Protein AF-0000000081167347 (afdb_homodimer)

Secondary structure (DSSP, 8-state):
------TTHHHHHHHHHHTHHHHTT-EEEESS-TT-HHHHHHHHTT-EEEEEES---HHHHHHHHHHHHHTT-TTEEEEE--TT---HHHHT----SEEEEES-TTSHHHHHHHHHHHHHHHHHSTT-EEEEEEE---SS--HHHHHHHTTEEEEEPPGGGGT---------S--S---EEEEEEEE-/------THHHHHHHHHHHTHHHHTT-EEEESS-TT-HHHHHHHHTT-EEEEEES---HHHHHHHHHHHHHTT-TTEEEEE--TT---HHHHT----SEEEEES-TTSHHHHHHHHHHHHHHHHHSTT-EEEEEEE---SS--HHHHHHHTTEEEEEPPGGGGT---------S--S---EEEEEEEE-

Nearest PDB structures (foldseek):
  8hl7-assembly1_A  TM=7.708E-01  e=1.433E-12  Homo sapiens
  4lec-assembly2_B  TM=7.786E-01  e=8.581E-12  Homo sapiens
  4lg1-assembly1_B  TM=7.394E-01  e=3.985E-12  Homo sapiens
  3g8b-assembly1_A  TM=7.047E-01  e=9.081E-06  Thermus thermophilus HB8
  1iy9-assembly1_D  TM=4.967E-01  e=1.249E-04  Bacillus subtilis

Foldseek 3Di:
DDDDDDPFLVLLLLVCVLVLVVLAPFEEEEEQCPVVSNQVSSLVSHHQYEYEYQDPDVPVQVVVQVVCCVVPSVRYHYDYDHQQDDDPVLVPDDQHAEYEYEAPPPDVVRLLSNLVSVLVNCVVVQNHKYKYKHWDFDPPDDSQVSNVVSQKDKDWDDSVVRVRDFPPPDPPVPPTDRGMTIIMMHHD/DDDDDDPFLVLLLLVCVLVLVVLAPFEEEEEQCPVVSNQVSSLVSHHQYEYEYQDPDPPVQVVVQVVCCVVPSVRYHYDYDHQQDDDPVLVPDDQHAEYEYEAPPPDVVRLLSNLVSVLVNCVVVQNHKYKYKHWDFDPPDDSQVSQVVSQKDKDWDDSVVRVRDFPPPDPPVDPGRRGMTIIMMHHD

Structure (mmCIF, N/CA/C/O backbone):
data_AF-0000000081167347-model_v1
#
loop_
_entity.id
_entity.type
_entity.pdbx_description
1 polymer 'Methyltransferase-like protein 23'
#
loop_
_atom_site.group_PDB
_atom_site.id
_atom_site.type_symbol
_atom_site.label_atom_id
_atom_site.label_alt_id
_atom_site.label_comp_id
_atom_site.label_asym_id
_atom_site.label_entity_id
_atom_site.label_seq_id
_atom_site.pdbx_PDB_ins_code
_atom_site.Cartn_x
_atom_site.Cartn_y
_atom_site.Cartn_z
_atom_site.occupancy
_atom_site.B_iso_or_equiv
_atom_site.auth_seq_id
_atom_site.auth_comp_id
_atom_site.auth_asym_id
_atom_site.auth_atom_id
_atom_site.pdbx_PDB_model_num
ATOM 1 N N . MET A 1 1 ? 4.426 2.453 15.727 1 48.75 1 MET A N 1
ATOM 2 C CA . MET A 1 1 ? 4.527 1.288 14.852 1 48.75 1 MET A CA 1
ATOM 3 C C . MET A 1 1 ? 5.402 1.593 13.641 1 48.75 1 MET A C 1
ATOM 5 O O . MET A 1 1 ? 5.445 2.73 13.172 1 48.75 1 MET A O 1
ATOM 9 N N . GLY A 1 2 ? 6.617 1.051 13.625 1 58.66 2 GLY A N 1
ATOM 10 C CA . GLY A 1 2 ? 7.68 1.262 12.656 1 58.66 2 GLY A CA 1
ATOM 11 C C . GLY A 1 2 ? 7.246 0.999 11.227 1 58.66 2 GLY A C 1
ATOM 12 O O . GLY A 1 2 ? 6.258 0.299 10.984 1 58.66 2 GLY A O 1
ATOM 13 N N . MET A 1 3 ? 7.754 1.759 10.359 1 59.69 3 MET A N 1
ATOM 14 C CA . MET A 1 3 ? 7.52 1.558 8.938 1 59.69 3 MET A CA 1
ATOM 15 C C . MET A 1 3 ? 7.941 0.156 8.508 1 59.69 3 MET A C 1
ATOM 17 O O . MET A 1 3 ? 8.984 -0.338 8.93 1 59.69 3 MET A O 1
ATOM 21 N N . TYR A 1 4 ? 6.891 -0.675 7.918 1 65.81 4 TYR A N 1
ATOM 22 C CA . TYR A 1 4 ? 7.234 -1.982 7.371 1 65.81 4 TYR A CA 1
ATOM 23 C C . TYR A 1 4 ? 6.641 -2.166 5.977 1 65.81 4 TYR A C 1
ATOM 25 O O . TYR A 1 4 ? 5.449 -1.93 5.77 1 65.81 4 TYR A O 1
ATOM 33 N N . VAL A 1 5 ? 7.555 -2.268 4.988 1 66.75 5 VAL A N 1
ATOM 34 C CA . VAL A 1 5 ? 7.129 -2.654 3.645 1 66.75 5 VAL A CA 1
ATOM 35 C C . VAL A 1 5 ? 7.93 -3.869 3.178 1 66.75 5 VAL A C 1
ATOM 37 O O . VAL A 1 5 ? 9.156 -3.895 3.297 1 66.75 5 VAL A O 1
ATOM 40 N N . TRP A 1 6 ? 7.16 -4.949 2.836 1 73 6 TRP A N 1
ATOM 41 C CA . TRP A 1 6 ? 7.859 -6.059 2.197 1 73 6 TRP A CA 1
ATOM 42 C C . TRP A 1 6 ? 8.508 -5.613 0.892 1 73 6 TRP A C 1
ATOM 44 O O . TRP A 1 6 ? 7.879 -4.945 0.072 1 73 6 TRP A O 1
ATOM 54 N N . PRO A 1 7 ? 9.672 -5.98 0.592 1 76.19 7 PRO A N 1
ATOM 55 C CA . PRO A 1 7 ? 10.461 -5.395 -0.495 1 76.19 7 PRO A CA 1
ATOM 56 C C . PRO A 1 7 ? 9.852 -5.664 -1.872 1 76.19 7 PRO A C 1
ATOM 58 O O . PRO A 1 7 ? 10.047 -4.871 -2.799 1 76.19 7 PRO A O 1
ATOM 61 N N . SER A 1 8 ? 9.148 -6.723 -2.002 1 85.12 8 SER A N 1
ATOM 62 C CA . SER A 1 8 ? 8.703 -7.094 -3.34 1 85.12 8 SER A CA 1
ATOM 63 C C . SER A 1 8 ? 7.328 -6.512 -3.645 1 85.12 8 SER A C 1
ATOM 65 O O . SER A 1 8 ? 6.895 -6.5 -4.797 1 85.12 8 SER A O 1
ATOM 67 N N . ALA A 1 9 ? 6.629 -6.031 -2.637 1 87.94 9 ALA A N 1
ATOM 68 C CA . ALA A 1 9 ? 5.266 -5.531 -2.814 1 87.94 9 ALA A CA 1
ATOM 69 C C . ALA A 1 9 ? 5.25 -4.289 -3.697 1 87.94 9 ALA A C 1
ATOM 71 O O . ALA A 1 9 ? 4.449 -4.191 -4.629 1 87.94 9 ALA A O 1
ATOM 72 N N . PRO A 1 10 ? 6.203 -3.334 -3.488 1 87.31 10 PRO A N 1
ATOM 73 C CA . PRO A 1 10 ? 6.219 -2.16 -4.367 1 87.31 10 PRO A CA 1
ATOM 74 C C . PRO A 1 10 ? 6.523 -2.514 -5.82 1 87.31 10 PRO A C 1
ATOM 76 O O . PRO A 1 10 ? 6.02 -1.856 -6.734 1 87.31 10 PRO A O 1
ATOM 79 N N . VAL A 1 11 ? 7.312 -3.543 -6.004 1 87.75 11 VAL A N 1
ATOM 80 C CA . VAL A 1 11 ? 7.668 -3.973 -7.352 1 87.75 11 VAL A CA 1
ATOM 81 C C . VAL A 1 11 ? 6.434 -4.531 -8.055 1 87.75 11 VAL A C 1
ATOM 83 O O . VAL A 1 11 ? 6.156 -4.18 -9.203 1 87.75 11 VAL A O 1
ATOM 86 N N . LEU A 1 12 ? 5.746 -5.367 -7.34 1 92.62 12 LEU A N 1
ATOM 87 C CA . LEU A 1 12 ? 4.52 -5.906 -7.914 1 92.62 12 LEU A CA 1
ATOM 88 C C . LEU A 1 12 ? 3.506 -4.797 -8.18 1 92.62 12 LEU A C 1
ATOM 90 O O . LEU A 1 12 ? 2.828 -4.805 -9.211 1 92.62 12 LEU A O 1
ATOM 94 N N . ALA A 1 13 ? 3.408 -3.865 -7.285 1 92 13 ALA A N 1
ATOM 95 C CA . ALA A 1 13 ? 2.51 -2.727 -7.465 1 92 13 ALA A CA 1
ATOM 96 C C . ALA A 1 13 ? 2.873 -1.93 -8.711 1 92 13 ALA A C 1
ATOM 98 O O . ALA A 1 13 ? 1.993 -1.501 -9.461 1 92 13 ALA A O 1
ATOM 99 N N . GLN A 1 14 ? 4.133 -1.725 -8.945 1 90.88 14 GLN A N 1
ATOM 100 C CA . GLN A 1 14 ? 4.594 -1.016 -10.133 1 90.88 14 GLN A CA 1
ATOM 101 C C . GLN A 1 14 ? 4.234 -1.777 -11.398 1 90.88 14 GLN A C 1
ATOM 103 O O . GLN A 1 14 ? 3.832 -1.174 -12.398 1 90.88 14 GLN A O 1
ATOM 108 N N . PHE A 1 15 ? 4.441 -3.064 -11.359 1 93.88 15 PHE A N 1
ATOM 109 C CA . PHE A 1 15 ? 4.07 -3.885 -12.508 1 93.88 15 PHE A CA 1
ATOM 110 C C . PHE A 1 15 ? 2.582 -3.748 -12.812 1 93.88 15 PHE A C 1
ATOM 112 O O . PHE A 1 15 ? 2.193 -3.578 -13.969 1 93.88 15 PHE A O 1
ATOM 119 N N . ILE A 1 16 ? 1.774 -3.779 -11.781 1 96.25 16 ILE A N 1
ATOM 120 C CA . ILE A 1 16 ? 0.328 -3.633 -11.898 1 96.25 16 ILE A CA 1
ATOM 121 C C . ILE A 1 16 ? -0.004 -2.277 -12.523 1 96.25 16 ILE A C 1
ATOM 123 O O . ILE A 1 16 ? -0.839 -2.188 -13.422 1 96.25 16 ILE A O 1
ATOM 127 N N . TRP A 1 17 ? 0.656 -1.287 -12.055 1 93 17 TRP A N 1
ATOM 128 C CA . TRP A 1 17 ? 0.456 0.06 -12.578 1 93 17 TRP A CA 1
ATOM 129 C C . TRP A 1 17 ? 0.786 0.122 -14.062 1 93 17 TRP A C 1
ATOM 131 O O . TRP A 1 17 ? 0.018 0.677 -14.859 1 93 17 TRP A O 1
ATOM 141 N N . LYS A 1 18 ? 1.914 -0.459 -14.422 1 92.75 18 LYS A N 1
ATOM 142 C CA . LYS A 1 18 ? 2.35 -0.445 -15.812 1 92.75 18 LYS A CA 1
ATOM 143 C C . LYS A 1 18 ? 1.4 -1.254 -16.688 1 92.75 18 LYS A C 1
ATOM 145 O O . LYS A 1 18 ? 1.248 -0.964 -17.891 1 92.75 18 LYS A O 1
ATOM 150 N N . ARG A 1 19 ? 0.704 -2.195 -16.062 1 96 19 ARG A N 1
ATOM 151 C CA . ARG A 1 19 ? -0.266 -3.016 -16.781 1 96 19 ARG A CA 1
ATOM 152 C C . ARG A 1 19 ? -1.692 -2.645 -16.391 1 96 19 ARG A C 1
ATOM 154 O O . ARG A 1 19 ? -2.564 -3.512 -16.312 1 96 19 ARG A O 1
ATOM 161 N N . ARG A 1 20 ? -1.913 -1.457 -16.109 1 94.75 20 ARG A N 1
ATOM 162 C CA . ARG A 1 20 ? -3.174 -0.997 -15.539 1 94.75 20 ARG A CA 1
ATOM 163 C C . ARG A 1 20 ? -4.344 -1.313 -16.469 1 94.75 20 ARG A C 1
ATOM 165 O O . ARG A 1 20 ? -5.449 -1.599 -16 1 94.75 20 ARG A O 1
ATOM 172 N N . THR A 1 21 ? -4.152 -1.302 -17.781 1 95.88 21 THR A N 1
ATOM 173 C CA . THR A 1 21 ? -5.219 -1.606 -18.734 1 95.88 21 THR A CA 1
ATOM 174 C C . THR A 1 21 ? -5.645 -3.066 -18.625 1 95.88 21 THR A C 1
ATOM 176 O O . THR A 1 21 ? -6.797 -3.406 -18.906 1 95.88 21 THR A O 1
ATOM 179 N N . GLN A 1 22 ? -4.762 -3.953 -18.203 1 96.88 22 GLN A N 1
ATOM 180 C CA . GLN A 1 22 ? -5.039 -5.379 -18.062 1 96.88 22 GLN A CA 1
ATOM 181 C C . GLN A 1 22 ? -5.699 -5.684 -16.719 1 96.88 22 GLN A C 1
ATOM 183 O O . GLN A 1 22 ? -6.176 -6.797 -16.5 1 96.88 22 GLN A O 1
ATOM 188 N N . VAL A 1 23 ? -5.707 -4.711 -15.891 1 96.5 23 VAL A N 1
ATOM 189 C CA . VAL A 1 23 ? -6.188 -4.91 -14.531 1 96.5 23 VAL A CA 1
ATOM 190 C C . VAL A 1 23 ? -7.633 -4.418 -14.414 1 96.5 23 VAL A C 1
ATOM 192 O O . VAL A 1 23 ? -8.422 -4.98 -13.656 1 96.5 23 VAL A O 1
ATOM 195 N N . HIS A 1 24 ? -7.977 -3.412 -15.172 1 95.44 24 HIS A N 1
ATOM 196 C CA . HIS A 1 24 ? -9.297 -2.797 -15.102 1 95.44 24 HIS A CA 1
ATOM 197 C C . HIS A 1 24 ? -10.391 -3.811 -15.414 1 95.44 24 HIS A C 1
ATOM 199 O O . HIS A 1 24 ? -10.328 -4.508 -16.438 1 95.44 24 HIS A O 1
ATOM 205 N N . GLY A 1 25 ? -11.344 -3.938 -14.492 1 94.75 25 GLY A N 1
ATOM 206 C CA . GLY A 1 25 ? -12.492 -4.797 -14.711 1 94.75 25 GLY A CA 1
ATOM 207 C C . GLY A 1 25 ? -12.195 -6.266 -14.469 1 94.75 25 GLY A C 1
ATOM 208 O O . GLY A 1 25 ? -13.07 -7.113 -14.648 1 94.75 25 GLY A O 1
ATOM 209 N N . LYS A 1 26 ? -11.023 -6.645 -14.094 1 97.44 26 LYS A N 1
ATOM 210 C CA . LYS A 1 26 ? -10.625 -8.039 -13.914 1 97.44 26 LYS A CA 1
ATOM 211 C C . LYS A 1 26 ? -10.883 -8.5 -12.477 1 97.44 26 LYS A C 1
ATOM 213 O O . LYS A 1 26 ? -10.875 -7.688 -11.547 1 97.44 26 LYS A O 1
ATOM 218 N N . GLN A 1 27 ? -11.195 -9.734 -12.336 1 97.5 27 GLN A N 1
ATOM 219 C CA . GLN A 1 27 ? -11.289 -10.375 -11.031 1 97.5 27 GLN A CA 1
ATOM 220 C C . GLN A 1 27 ? -9.914 -10.789 -10.523 1 97.5 27 GLN A C 1
ATOM 222 O O . GLN A 1 27 ? -9.25 -11.633 -11.133 1 97.5 27 GLN A O 1
ATOM 227 N N . ILE A 1 28 ? -9.547 -10.219 -9.391 1 97.81 28 ILE A N 1
ATOM 228 C CA . ILE A 1 28 ? -8.164 -10.359 -8.945 1 97.81 28 ILE A CA 1
ATOM 229 C C . ILE A 1 28 ? -8.133 -10.953 -7.539 1 97.81 28 ILE A C 1
ATOM 231 O O . ILE A 1 28 ? -8.906 -10.531 -6.668 1 97.81 28 ILE A O 1
ATOM 235 N N . LEU A 1 29 ? -7.316 -11.953 -7.34 1 97.12 29 LEU A N 1
ATOM 236 C CA . LEU A 1 29 ? -7.078 -12.555 -6.035 1 97.12 29 LEU A CA 1
ATOM 237 C C . LEU A 1 29 ? -5.641 -12.328 -5.582 1 97.12 29 LEU A C 1
ATOM 239 O O . LEU A 1 29 ? -4.699 -12.672 -6.301 1 97.12 29 LEU A O 1
ATOM 243 N N . GLU A 1 30 ? -5.461 -11.664 -4.473 1 96 30 GLU A N 1
ATOM 244 C CA . GLU A 1 30 ? -4.125 -11.594 -3.881 1 96 30 GLU A CA 1
ATOM 245 C C . GLU A 1 30 ? -3.965 -12.625 -2.766 1 96 30 GLU A C 1
ATOM 247 O O . GLU A 1 30 ? -4.754 -12.641 -1.815 1 96 30 GLU A O 1
ATOM 252 N N . ILE A 1 31 ? -3.018 -13.484 -2.926 1 94.75 31 ILE A N 1
ATOM 253 C CA . ILE A 1 31 ? -2.709 -14.438 -1.863 1 94.75 31 ILE A CA 1
ATOM 254 C C . ILE A 1 31 ? -1.557 -13.906 -1.015 1 94.75 31 ILE A C 1
ATOM 256 O O . ILE A 1 31 ? -0.616 -13.305 -1.54 1 94.75 31 ILE A O 1
ATOM 260 N N . GLY A 1 32 ? -1.623 -14.156 0.303 1 90.69 32 GLY A N 1
ATOM 261 C CA . GLY A 1 32 ? -0.635 -13.555 1.184 1 90.69 32 GLY A CA 1
ATOM 262 C C . GLY A 1 32 ? -0.596 -12.039 1.088 1 90.69 32 GLY A C 1
ATOM 263 O O . GLY A 1 32 ? 0.468 -11.453 0.884 1 90.69 32 GLY A O 1
ATOM 264 N N . ALA A 1 33 ? -1.696 -11.391 1.277 1 89.12 33 ALA A N 1
ATOM 265 C CA . ALA A 1 33 ? -1.85 -9.977 0.96 1 89.12 33 ALA A CA 1
ATOM 266 C C . ALA A 1 33 ? -1.002 -9.109 1.889 1 89.12 33 ALA A C 1
ATOM 268 O O . ALA A 1 33 ? -0.589 -8.008 1.518 1 89.12 33 ALA A O 1
ATOM 269 N N . GLY A 1 34 ? -0.746 -9.617 3.178 1 82.62 34 GLY A N 1
ATOM 270 C CA . GLY A 1 34 ? 0.07 -8.828 4.09 1 82.62 34 GLY A CA 1
ATOM 271 C C . GLY A 1 34 ? -0.435 -7.41 4.27 1 82.62 34 GLY A C 1
ATOM 272 O O . GLY A 1 34 ? -1.501 -7.195 4.848 1 82.62 34 GLY A O 1
ATOM 273 N N . THR A 1 35 ? 0.302 -6.43 3.68 1 79.31 35 THR A N 1
ATOM 274 C CA . THR A 1 35 ? -0.096 -5.027 3.756 1 79.31 35 THR A CA 1
ATOM 275 C C . THR A 1 35 ? -1.083 -4.684 2.643 1 79.31 35 THR A C 1
ATOM 277 O O . THR A 1 35 ? -1.649 -3.59 2.625 1 79.31 35 THR A O 1
ATOM 280 N N . ALA A 1 36 ? -1.29 -5.484 1.72 1 87.62 36 ALA A N 1
ATOM 281 C CA . ALA A 1 36 ? -2.295 -5.418 0.662 1 87.62 36 ALA A CA 1
ATOM 282 C C . ALA A 1 36 ? -1.957 -4.328 -0.351 1 87.62 36 ALA A C 1
ATOM 284 O O . ALA A 1 36 ? -2.824 -3.883 -1.104 1 87.62 36 ALA A O 1
ATOM 285 N N . LEU A 1 37 ? -0.687 -3.963 -0.382 1 88.06 37 LEU A N 1
ATOM 286 C CA . LEU A 1 37 ? -0.28 -2.895 -1.289 1 88.06 37 LEU A CA 1
ATOM 287 C C . LEU A 1 37 ? -0.605 -3.256 -2.734 1 88.06 37 LEU A C 1
ATOM 289 O O . LEU A 1 37 ? -1.303 -2.508 -3.424 1 88.06 37 LEU A O 1
ATOM 293 N N . PRO A 1 38 ? -0.22 -4.422 -3.246 1 93.44 38 PRO A N 1
ATOM 294 C CA . PRO A 1 38 ? -0.532 -4.73 -4.645 1 93.44 38 PRO A CA 1
ATOM 295 C C . PRO A 1 38 ? -2.033 -4.801 -4.91 1 93.44 38 PRO A C 1
ATOM 297 O O . PRO A 1 38 ? -2.514 -4.254 -5.906 1 93.44 38 PRO A O 1
ATOM 300 N N . GLY A 1 39 ? -2.764 -5.449 -3.992 1 93.25 39 GLY A N 1
ATOM 301 C CA . GLY A 1 39 ? -4.203 -5.59 -4.16 1 93.25 39 GLY A CA 1
ATOM 302 C C . GLY A 1 39 ? -4.938 -4.266 -4.148 1 93.25 39 GLY A C 1
ATOM 303 O O . GLY A 1 39 ? -5.859 -4.051 -4.938 1 93.25 39 GLY A O 1
ATOM 304 N N . ILE A 1 40 ? -4.527 -3.391 -3.309 1 88.81 40 ILE A N 1
ATOM 305 C CA . ILE A 1 40 ? -5.184 -2.092 -3.211 1 88.81 40 ILE A CA 1
ATOM 306 C C . ILE A 1 40 ? -4.883 -1.268 -4.461 1 88.81 40 ILE A C 1
ATOM 308 O O . ILE A 1 40 ? -5.766 -0.59 -4.992 1 88.81 40 ILE A O 1
ATOM 312 N N . VAL A 1 41 ? -3.65 -1.301 -4.949 1 91.69 41 VAL A N 1
ATOM 313 C CA . VAL A 1 41 ? -3.312 -0.618 -6.195 1 91.69 41 VAL A CA 1
ATOM 314 C C . VAL A 1 41 ? -4.176 -1.16 -7.332 1 91.69 41 VAL A C 1
ATOM 316 O O . VAL A 1 41 ? -4.727 -0.39 -8.117 1 91.69 41 VAL A O 1
ATOM 319 N N . ALA A 1 42 ? -4.352 -2.455 -7.352 1 94.88 42 ALA A N 1
ATOM 320 C CA . ALA A 1 42 ? -5.203 -3.061 -8.375 1 94.88 42 ALA A CA 1
ATOM 321 C C . ALA A 1 42 ? -6.641 -2.566 -8.258 1 94.88 42 ALA A C 1
ATOM 323 O O . ALA A 1 42 ? -7.297 -2.299 -9.266 1 94.88 42 ALA A O 1
ATOM 324 N N . ALA A 1 43 ? -7.102 -2.436 -7.031 1 91.5 43 ALA A N 1
ATOM 325 C CA . ALA A 1 43 ? -8.461 -1.957 -6.797 1 91.5 43 ALA A CA 1
ATOM 326 C C . ALA A 1 43 ? -8.625 -0.514 -7.266 1 91.5 43 ALA A C 1
ATOM 328 O O . ALA A 1 43 ? -9.633 -0.166 -7.883 1 91.5 43 ALA A O 1
ATOM 329 N N . LEU A 1 44 ? -7.645 0.292 -6.977 1 89.56 44 LEU A N 1
ATOM 330 C CA . LEU A 1 44 ? -7.676 1.69 -7.395 1 89.56 44 LEU A CA 1
ATOM 331 C C . LEU A 1 44 ? -7.746 1.805 -8.914 1 89.56 44 LEU A C 1
ATOM 333 O O . LEU A 1 44 ? -8.32 2.758 -9.438 1 89.56 44 LEU A O 1
ATOM 337 N N . LEU A 1 45 ? -7.188 0.822 -9.578 1 92.88 45 LEU A N 1
ATOM 338 C CA . LEU A 1 45 ? -7.121 0.826 -11.031 1 92.88 45 LEU A CA 1
ATOM 339 C C . LEU A 1 45 ? -8.375 0.194 -11.633 1 92.88 45 LEU A C 1
ATOM 341 O O . LEU A 1 45 ? -8.453 0.002 -12.852 1 92.88 45 LEU A O 1
ATOM 345 N N . GLY A 1 46 ? -9.344 -0.17 -10.766 1 90.69 46 GLY A N 1
ATOM 346 C CA . GLY A 1 46 ? -10.625 -0.64 -11.258 1 90.69 46 GLY A CA 1
ATOM 347 C C . GLY A 1 46 ? -10.758 -2.15 -11.227 1 90.69 46 GLY A C 1
ATOM 348 O O . GLY A 1 46 ? -11.711 -2.705 -11.781 1 90.69 46 GLY A O 1
ATOM 349 N N . GLY A 1 47 ? -9.812 -2.855 -10.625 1 94.06 47 GLY A N 1
ATOM 350 C CA . GLY A 1 47 ? -9.938 -4.293 -10.438 1 94.06 47 GLY A CA 1
ATOM 351 C C . GLY A 1 47 ? -10.891 -4.676 -9.32 1 94.06 47 GLY A C 1
ATOM 352 O O . GLY A 1 47 ? -11.055 -3.926 -8.359 1 94.06 47 GLY A O 1
ATOM 353 N N . CYS A 1 48 ? -11.547 -5.785 -9.508 1 93.38 48 CYS A N 1
ATOM 354 C CA . CYS A 1 48 ? -12.312 -6.395 -8.43 1 93.38 48 CYS A CA 1
ATOM 355 C C . CYS A 1 48 ? -11.438 -7.34 -7.609 1 93.38 48 CYS A C 1
ATOM 357 O O . CYS A 1 48 ? -11.07 -8.422 -8.078 1 93.38 48 CYS A O 1
ATOM 359 N N . VAL A 1 49 ? -11.117 -6.945 -6.344 1 93.44 49 VAL A N 1
ATOM 360 C CA . VAL A 1 49 ? -9.992 -7.578 -5.664 1 93.44 49 VAL A CA 1
ATOM 361 C C . VAL A 1 49 ? -10.492 -8.367 -4.461 1 93.44 49 VAL A C 1
ATOM 363 O O . VAL A 1 49 ? -11.336 -7.883 -3.697 1 93.44 49 VAL A O 1
ATOM 366 N N . ILE A 1 50 ? -10.047 -9.562 -4.355 1 91.88 50 ILE A N 1
ATOM 367 C CA . ILE A 1 50 ? -10.133 -10.352 -3.133 1 91.88 50 ILE A CA 1
ATOM 368 C C . ILE A 1 50 ? -8.758 -10.445 -2.477 1 91.88 50 ILE A C 1
ATOM 370 O O . ILE A 1 50 ? -7.797 -10.906 -3.1 1 91.88 50 ILE A O 1
ATOM 374 N N . LEU A 1 51 ? -8.68 -9.938 -1.297 1 91.19 51 LEU A N 1
ATOM 375 C CA . LEU A 1 51 ? -7.465 -10.078 -0.499 1 91.19 51 LEU A CA 1
ATOM 376 C C . LEU A 1 51 ? -7.551 -11.312 0.4 1 91.19 51 LEU A C 1
ATOM 378 O O . LEU A 1 51 ? -8.586 -11.555 1.022 1 91.19 51 LEU A O 1
ATOM 382 N N . SER A 1 52 ? -6.438 -12.078 0.417 1 89.69 52 SER A N 1
ATOM 383 C CA . SER A 1 52 ? -6.434 -13.242 1.301 1 89.69 52 SER A CA 1
ATOM 384 C C . SER A 1 52 ? -5.102 -13.367 2.033 1 89.69 52 SER A C 1
ATOM 386 O O . SER A 1 52 ? -4.09 -12.82 1.596 1 89.69 52 SER A O 1
ATOM 388 N N . ASP A 1 53 ? -5.141 -13.984 3.129 1 86.75 53 ASP A N 1
ATOM 389 C CA . ASP A 1 53 ? -3.955 -14.305 3.916 1 86.75 53 ASP A CA 1
ATOM 390 C C . ASP A 1 53 ? -4.148 -15.609 4.695 1 86.75 53 ASP A C 1
ATOM 392 O O . ASP A 1 53 ? -5.277 -15.992 5 1 86.75 53 ASP A O 1
ATOM 396 N N . SER A 1 54 ? -3.043 -16.312 4.832 1 80.56 54 SER A N 1
ATOM 397 C CA . SER A 1 54 ? -3.109 -17.578 5.539 1 80.56 54 SER A CA 1
ATOM 398 C C . SER A 1 54 ? -3.082 -17.375 7.051 1 80.56 54 SER A C 1
ATOM 400 O O . SER A 1 54 ? -3.34 -18.312 7.809 1 80.56 54 SER A O 1
ATOM 402 N N . GLY A 1 55 ? -2.643 -16.203 7.473 1 69.5 55 GLY A N 1
ATOM 403 C CA . GLY A 1 55 ? -2.518 -15.961 8.906 1 69.5 55 GLY A CA 1
ATOM 404 C C . GLY A 1 55 ? -3.854 -15.914 9.617 1 69.5 55 GLY A C 1
ATOM 405 O O . GLY A 1 55 ? -4.879 -15.609 9.008 1 69.5 55 GLY A O 1
ATOM 406 N N . SER A 1 56 ? -4.066 -16.641 10.75 1 55.78 56 SER A N 1
ATOM 407 C CA . SER A 1 56 ? -5.258 -16.766 11.594 1 55.78 56 SER A CA 1
ATOM 408 C C . SER A 1 56 ? -5.633 -15.414 12.203 1 55.78 56 SER A C 1
ATOM 410 O O . SER A 1 56 ? -6.52 -15.344 13.055 1 55.78 56 SER A O 1
ATOM 412 N N . TYR A 1 57 ? -5.059 -14.328 11.781 1 53.25 57 TYR A N 1
ATOM 413 C CA . TYR A 1 57 ? -5.34 -13.289 12.766 1 53.25 57 TYR A CA 1
ATOM 414 C C . TYR A 1 57 ? -6.641 -12.562 12.43 1 53.25 57 TYR A C 1
ATOM 416 O O . TYR A 1 57 ? -6.703 -11.805 11.461 1 53.25 57 TYR A O 1
ATOM 424 N N . PRO A 1 58 ? -7.652 -12.891 13.078 1 51.12 58 PRO A N 1
ATOM 425 C CA . PRO A 1 58 ? -9.016 -12.383 12.914 1 51.12 58 PRO A CA 1
ATOM 426 C C . PRO A 1 58 ? -9.07 -10.852 12.867 1 51.12 58 PRO A C 1
ATOM 428 O O . PRO A 1 58 ? -9.812 -10.289 12.055 1 51.12 58 PRO A O 1
ATOM 431 N N . GLN A 1 59 ? -8.398 -10.289 13.836 1 49.94 59 GLN A N 1
ATOM 432 C CA . GLN A 1 59 ? -8.648 -8.875 14.055 1 49.94 59 GLN A CA 1
ATOM 433 C C . GLN A 1 59 ? -8.156 -8.031 12.883 1 49.94 59 GLN A C 1
ATOM 435 O O . GLN A 1 59 ? -8.797 -7.059 12.492 1 49.94 59 GLN A O 1
ATOM 440 N N . CYS A 1 60 ? -7.062 -8.414 12.359 1 49.34 60 CYS A N 1
ATOM 441 C CA . CYS A 1 60 ? -6.469 -7.609 11.297 1 49.34 60 CYS A CA 1
ATOM 442 C C . CYS A 1 60 ? -7.34 -7.625 10.047 1 49.34 60 CYS A C 1
ATOM 444 O O . CYS A 1 60 ? -7.551 -6.59 9.414 1 49.34 60 CYS A O 1
ATOM 446 N N . LYS A 1 61 ? -8.039 -8.828 9.781 1 52.81 61 LYS A N 1
ATOM 447 C CA . LYS A 1 61 ? -8.906 -9.023 8.625 1 52.81 61 LYS A CA 1
ATOM 448 C C . LYS A 1 61 ? -10.133 -8.117 8.703 1 52.81 61 LYS A C 1
ATOM 450 O O . LYS A 1 61 ? -10.492 -7.473 7.715 1 52.81 61 LYS A O 1
ATOM 455 N N . ALA A 1 62 ? -10.555 -8.234 9.898 1 52.34 62 ALA A N 1
ATOM 456 C CA . ALA A 1 62 ? -11.828 -7.539 10.07 1 52.34 62 ALA A CA 1
ATOM 457 C C . ALA A 1 62 ? -11.672 -6.039 9.844 1 52.34 62 ALA A C 1
ATOM 459 O O . ALA A 1 62 ? -12.523 -5.414 9.195 1 52.34 62 ALA A O 1
ATOM 460 N N . ASN A 1 63 ? -10.5 -5.633 10.266 1 53.41 63 ASN A N 1
ATOM 461 C CA . ASN A 1 63 ? -10.32 -4.188 10.18 1 53.41 63 ASN A CA 1
ATOM 462 C C . ASN A 1 63 ? -10.047 -3.738 8.75 1 53.41 63 ASN A C 1
ATOM 464 O O . ASN A 1 63 ? -10.57 -2.715 8.305 1 53.41 63 ASN A O 1
ATOM 468 N N . CYS A 1 64 ? -9.367 -4.625 8.023 1 56.5 64 CYS A N 1
ATOM 469 C CA . CYS A 1 64 ? -9.07 -4.25 6.648 1 56.5 64 CYS A CA 1
ATOM 470 C C . CYS A 1 64 ? -10.336 -4.23 5.797 1 56.5 64 CYS A C 1
ATOM 472 O O . CYS A 1 64 ? -10.555 -3.295 5.027 1 56.5 64 CYS A O 1
ATOM 474 N N . ILE A 1 65 ? -11.148 -5.32 6.07 1 56.19 65 ILE A N 1
ATOM 475 C CA . ILE A 1 65 ? -12.383 -5.488 5.309 1 56.19 65 ILE A CA 1
ATOM 476 C C . ILE A 1 65 ? -13.297 -4.289 5.539 1 56.19 65 ILE A C 1
ATOM 478 O O . ILE A 1 65 ? -13.82 -3.705 4.586 1 56.19 65 ILE A O 1
ATOM 482 N N . GLU A 1 66 ? -13.367 -4.109 6.738 1 55.59 66 GLU A N 1
ATOM 483 C CA . GLU A 1 66 ? -14.32 -3.062 7.094 1 55.59 66 GLU A CA 1
ATOM 484 C C . GLU A 1 66 ? -13.867 -1.699 6.586 1 55.59 66 GLU A C 1
ATOM 486 O O . GLU A 1 66 ? -14.68 -0.892 6.133 1 55.59 66 GLU A O 1
ATOM 491 N N . THR A 1 67 ? -12.594 -1.623 6.559 1 57.28 67 THR A N 1
ATOM 492 C CA . THR A 1 67 ? -12.031 -0.342 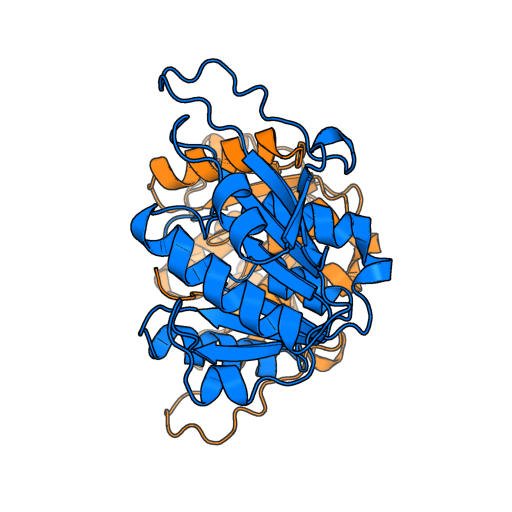6.141 1 57.28 67 THR A CA 1
ATOM 493 C C . THR A 1 67 ? -12.172 -0.161 4.629 1 57.28 67 THR A C 1
ATOM 495 O O . THR A 1 67 ? -12.57 0.907 4.164 1 57.28 67 THR A O 1
ATOM 498 N N . CYS A 1 68 ? -11.875 -1.242 3.953 1 60.22 68 CYS A N 1
ATOM 499 C CA . CYS A 1 68 ? -11.977 -1.145 2.502 1 60.22 68 CYS A CA 1
ATOM 500 C C . CYS A 1 68 ? -13.422 -0.918 2.074 1 60.22 68 CYS A C 1
ATOM 502 O O . CYS A 1 68 ? -13.695 -0.08 1.212 1 60.22 68 CYS A O 1
ATOM 504 N N . LYS A 1 69 ? -14.273 -1.692 2.723 1 58.03 69 LYS A N 1
ATOM 505 C CA . LYS A 1 69 ? -15.703 -1.547 2.432 1 58.03 69 LYS A CA 1
ATOM 506 C C . LYS A 1 69 ? -16.172 -0.13 2.736 1 58.03 69 LYS A C 1
ATOM 508 O O . LYS A 1 69 ? -16.906 0.468 1.941 1 58.03 69 LYS A O 1
ATOM 513 N N . ALA A 1 70 ? -15.758 0.312 3.801 1 53.66 70 ALA A N 1
ATOM 514 C CA . ALA A 1 70 ? -16.172 1.628 4.281 1 53.66 70 ALA A CA 1
ATOM 515 C C . ALA A 1 70 ? -15.641 2.734 3.375 1 53.66 70 ALA A C 1
ATOM 517 O O . ALA A 1 70 ? -16.25 3.801 3.264 1 53.66 70 ALA A O 1
ATOM 518 N N . ASN A 1 71 ? -14.555 2.383 2.691 1 56.5 71 ASN A N 1
ATOM 519 C CA . ASN A 1 71 ? -13.891 3.463 1.965 1 56.5 71 ASN A CA 1
ATOM 520 C C . ASN A 1 71 ? -14.211 3.412 0.473 1 56.5 71 ASN A C 1
ATOM 522 O O . ASN A 1 71 ? -13.539 4.059 -0.331 1 56.5 71 ASN A O 1
ATOM 526 N N . GLY A 1 72 ? -15.234 2.691 0.277 1 57.66 72 GLY A N 1
ATOM 527 C CA . GLY A 1 72 ? -15.711 2.684 -1.099 1 57.66 72 GLY A CA 1
ATOM 528 C C . GLY A 1 72 ? -14.867 1.814 -2.014 1 57.66 72 GLY A C 1
ATOM 529 O O . GLY A 1 72 ? -14.992 1.89 -3.236 1 57.66 72 GLY A O 1
ATOM 530 N N . LEU A 1 73 ? -13.789 1.359 -1.392 1 63.09 73 LEU A N 1
ATOM 531 C CA . LEU A 1 73 ? -13.156 0.311 -2.184 1 63.09 73 LEU A CA 1
ATOM 532 C C . LEU A 1 73 ? -14.031 -0.94 -2.225 1 63.09 73 LEU A C 1
ATOM 534 O O . LEU A 1 73 ? -13.68 -1.967 -1.641 1 63.09 73 LEU A O 1
ATOM 538 N N . THR A 1 74 ? -15.281 -0.667 -2.689 1 59.66 74 THR A N 1
ATOM 539 C CA . THR A 1 74 ? -16.391 -1.615 -2.639 1 59.66 74 THR A CA 1
ATOM 540 C C . THR A 1 74 ? -16.016 -2.922 -3.334 1 59.66 74 THR A C 1
ATOM 542 O O . THR A 1 74 ? -16.625 -3.963 -3.082 1 59.66 74 THR A O 1
ATOM 545 N N . ASP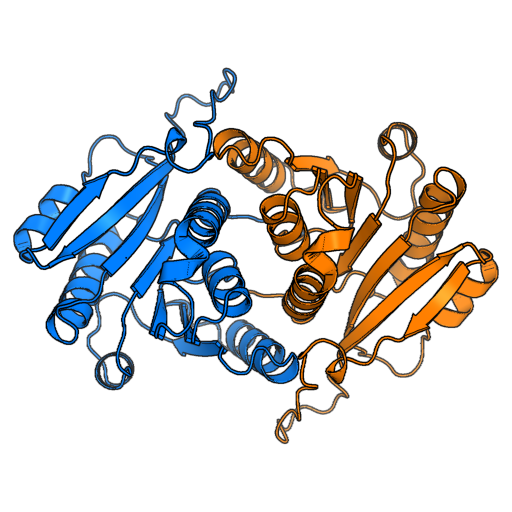 A 1 75 ? -14.969 -2.818 -3.998 1 70.06 75 ASP A N 1
ATOM 546 C CA . ASP A 1 75 ? -14.719 -4.039 -4.758 1 70.06 75 ASP A CA 1
ATOM 547 C C . ASP A 1 75 ? -13.539 -4.812 -4.176 1 70.06 75 ASP A C 1
ATOM 549 O O . ASP A 1 75 ? -12.758 -5.414 -4.918 1 70.06 75 ASP A O 1
ATOM 553 N N . VAL A 1 76 ? -13.32 -4.547 -2.836 1 79.81 76 VAL A N 1
ATOM 554 C CA . VAL A 1 76 ? -12.289 -5.324 -2.16 1 79.81 76 VAL A CA 1
ATOM 555 C C . VAL A 1 76 ? -12.922 -6.238 -1.12 1 79.81 76 VAL A C 1
ATOM 557 O O . VAL A 1 76 ? -13.711 -5.785 -0.282 1 79.81 76 VAL A O 1
ATOM 560 N N . GLN A 1 77 ? -12.727 -7.465 -1.2 1 82.75 77 GLN A N 1
ATOM 561 C CA . GLN A 1 77 ? -13.141 -8.477 -0.231 1 82.75 77 GLN A CA 1
ATOM 562 C C . GLN A 1 77 ? -11.93 -9.109 0.452 1 82.75 77 GLN A C 1
ATOM 564 O O . GLN A 1 77 ? -10.828 -9.133 -0.111 1 82.75 77 GLN A O 1
ATOM 569 N N . VAL A 1 78 ? -12.156 -9.539 1.671 1 83.38 78 VAL A N 1
ATOM 570 C CA . VAL A 1 78 ? -11.086 -10.203 2.408 1 83.38 78 VAL A CA 1
ATOM 571 C C . VAL A 1 78 ? -11.539 -11.594 2.842 1 83.38 78 VAL A C 1
ATOM 573 O O . VAL A 1 78 ? -12.664 -11.766 3.314 1 83.38 78 VAL A O 1
ATOM 576 N N . LEU A 1 79 ? -10.688 -12.547 2.592 1 83.25 79 LEU A N 1
ATOM 577 C CA . LEU A 1 79 ? -11 -13.883 3.084 1 83.25 79 LEU A CA 1
ATOM 578 C C . LEU A 1 79 ? -9.742 -14.594 3.559 1 83.25 79 LEU A C 1
ATOM 580 O O . LEU A 1 79 ? -8.625 -14.172 3.256 1 83.25 79 LEU A O 1
ATOM 584 N N . HIS A 1 80 ? -9.93 -15.555 4.363 1 84.5 80 HIS A N 1
ATOM 585 C CA . HIS A 1 80 ? -8.852 -16.422 4.836 1 84.5 80 HIS A CA 1
ATOM 586 C C . HIS A 1 80 ? -8.617 -17.578 3.881 1 84.5 80 HIS A C 1
ATOM 588 O O . HIS A 1 80 ? -9.555 -18.312 3.549 1 84.5 80 HIS A O 1
ATOM 594 N N . LEU A 1 81 ? -7.441 -17.703 3.406 1 88.44 81 LEU A N 1
ATOM 595 C CA . LEU A 1 81 ? -7.082 -18.812 2.527 1 88.44 81 LEU A CA 1
ATOM 596 C C . LEU A 1 81 ? -5.863 -19.562 3.059 1 88.44 81 LEU A C 1
ATOM 598 O O . LEU A 1 81 ? -4.785 -18.969 3.203 1 88.44 81 LEU A O 1
ATOM 602 N N . ASN A 1 82 ? -6.004 -20.766 3.459 1 86 82 ASN A N 1
ATOM 603 C CA . ASN A 1 82 ? -4.891 -21.625 3.865 1 86 82 ASN A CA 1
ATOM 604 C C . ASN A 1 82 ? -4.113 -22.141 2.658 1 86 82 ASN A C 1
ATOM 606 O O . ASN A 1 82 ? -4.684 -22.797 1.789 1 86 82 ASN A O 1
ATOM 610 N N . TRP A 1 83 ? -2.818 -21.812 2.781 1 87.75 83 TRP A N 1
ATOM 611 C CA . TRP A 1 83 ? -2.014 -22.281 1.66 1 87.75 83 TRP A CA 1
ATOM 612 C C . TRP A 1 83 ? -1.934 -23.812 1.65 1 87.75 83 TRP A C 1
ATOM 614 O O . TRP A 1 83 ? -1.757 -24.438 2.699 1 87.75 83 TRP A O 1
ATOM 624 N N . GLY A 1 84 ? -2.191 -24.5 0.643 1 80.56 84 GLY A N 1
ATOM 625 C CA . GLY A 1 84 ? -2.002 -25.938 0.506 1 80.56 84 GLY A CA 1
ATOM 626 C C . GLY A 1 84 ? -3.234 -26.734 0.878 1 80.56 84 GLY A C 1
ATOM 627 O O . GLY A 1 84 ? -3.217 -27.969 0.825 1 80.56 84 GLY A O 1
ATOM 628 N N . ARG A 1 85 ? -4.211 -26.047 1.383 1 86.62 85 ARG A N 1
ATOM 629 C CA . ARG A 1 85 ? -5.449 -26.75 1.709 1 86.62 85 ARG A CA 1
ATOM 630 C C . ARG A 1 85 ? -6.551 -26.406 0.713 1 86.62 85 ARG A C 1
ATOM 632 O O . ARG A 1 85 ? -6.781 -25.234 0.413 1 86.62 85 ARG A O 1
ATOM 639 N N . ILE A 1 86 ? -7.062 -27.438 0.144 1 88.81 86 ILE A N 1
ATOM 640 C CA . ILE A 1 86 ? -8.25 -27.281 -0.689 1 88.81 86 ILE A CA 1
ATOM 641 C C . ILE A 1 86 ? -9.5 -27.375 0.173 1 88.81 86 ILE A C 1
ATOM 643 O O . ILE A 1 86 ? -9.969 -28.484 0.477 1 88.81 86 ILE A O 1
ATOM 647 N N . ASP A 1 87 ? -9.961 -26.297 0.672 1 91.44 87 ASP A N 1
ATOM 648 C CA . ASP A 1 87 ? -11.133 -26.25 1.546 1 91.44 87 ASP A CA 1
ATOM 649 C C . ASP A 1 87 ? -12.289 -25.516 0.877 1 91.44 87 ASP A C 1
ATOM 651 O O . ASP A 1 87 ? -12.219 -25.188 -0.307 1 91.44 87 ASP A O 1
ATOM 655 N N . HIS A 1 88 ? -13.32 -25.344 1.587 1 92 88 HIS A N 1
ATOM 656 C CA . HIS A 1 88 ? -14.539 -24.766 1.029 1 92 88 HIS A CA 1
ATOM 657 C C . HIS A 1 88 ? -14.305 -23.344 0.562 1 92 88 HIS A C 1
ATOM 659 O O . HIS A 1 88 ? -14.883 -22.906 -0.435 1 92 88 HIS A O 1
ATOM 665 N N . THR A 1 89 ? -13.508 -22.656 1.242 1 90.5 89 THR A N 1
ATOM 666 C CA . THR A 1 89 ? -13.219 -21.281 0.871 1 90.5 89 THR A CA 1
ATOM 667 C C . THR A 1 89 ? -12.562 -21.219 -0.504 1 90.5 89 THR A C 1
ATOM 669 O O . THR A 1 89 ? -12.977 -20.422 -1.357 1 90.5 89 THR A O 1
ATOM 672 N N . LEU A 1 90 ? -11.617 -22.031 -0.669 1 92.88 90 LEU A N 1
ATOM 673 C CA . LEU A 1 90 ? -10.922 -22.078 -1.952 1 92.88 90 LEU A CA 1
ATOM 674 C C . LEU A 1 90 ? -11.875 -22.516 -3.066 1 92.88 90 LEU A C 1
ATOM 676 O O . LEU A 1 90 ? -11.867 -21.922 -4.148 1 92.88 90 LEU A O 1
ATOM 680 N N . LEU A 1 91 ? -12.711 -23.484 -2.766 1 93.25 91 LEU A N 1
ATOM 681 C CA . LEU A 1 91 ? -13.617 -24.047 -3.758 1 93.25 91 LEU A CA 1
ATOM 682 C C . LEU A 1 91 ? -14.719 -23.047 -4.117 1 93.25 91 LEU A C 1
ATOM 684 O O . LEU A 1 91 ? -15.312 -23.141 -5.191 1 93.25 91 LEU A O 1
ATOM 688 N N . SER A 1 92 ? -14.93 -22.141 -3.244 1 94.25 92 SER A N 1
ATOM 689 C CA . SER A 1 92 ? -16.047 -21.203 -3.432 1 94.25 92 SER A CA 1
ATOM 690 C C . SER A 1 92 ? -15.562 -19.891 -4.027 1 94.25 92 SER A C 1
ATOM 692 O O . SER A 1 92 ? -16.344 -18.938 -4.16 1 94.25 92 SER A O 1
ATOM 694 N N . LEU A 1 93 ? -14.336 -19.797 -4.348 1 94.75 93 LEU A N 1
ATOM 695 C CA . LEU A 1 93 ? -13.828 -18.578 -4.98 1 94.75 93 LEU A CA 1
ATOM 696 C C . LEU A 1 93 ? -14.586 -18.281 -6.273 1 94.75 93 LEU A C 1
ATOM 698 O O . LEU A 1 93 ? -14.898 -19.203 -7.035 1 94.75 93 LEU A O 1
ATOM 702 N N . PRO A 1 94 ? -14.914 -17.016 -6.465 1 95.25 94 PRO A N 1
ATOM 703 C CA . PRO A 1 94 ? -15.438 -16.656 -7.789 1 95.25 94 PRO A CA 1
ATOM 704 C C . PRO A 1 94 ? -14.375 -16.766 -8.883 1 95.25 94 PRO A C 1
ATOM 706 O O . PRO A 1 94 ? -13.266 -17.25 -8.633 1 95.25 94 PRO A O 1
ATOM 709 N N . LYS A 1 95 ? -14.781 -16.438 -10.07 1 97.56 95 LYS A N 1
ATOM 710 C CA . LYS A 1 95 ? -13.844 -16.391 -11.188 1 97.56 95 LYS A CA 1
ATOM 711 C C . LYS A 1 95 ? -12.625 -15.547 -10.844 1 97.56 95 LYS A C 1
ATOM 713 O O . LYS A 1 95 ? -12.758 -14.477 -10.234 1 97.56 95 LYS A O 1
ATOM 718 N N . VAL A 1 96 ? -11.461 -16.016 -11.289 1 98.31 96 VAL A N 1
ATOM 719 C CA . VAL A 1 96 ? -10.211 -15.297 -11.07 1 98.31 96 VAL A CA 1
ATOM 720 C C . VAL A 1 96 ? -9.484 -15.102 -12.398 1 98.31 96 VAL A C 1
ATOM 722 O O . VAL A 1 96 ? -9.242 -16.062 -13.125 1 98.31 96 VAL A O 1
ATOM 725 N N . ASP A 1 97 ? -9.219 -13.836 -12.711 1 98.69 97 ASP A N 1
ATOM 726 C CA . ASP A 1 97 ? -8.477 -13.523 -13.93 1 98.69 97 ASP A CA 1
ATOM 727 C C . ASP A 1 97 ? -6.98 -13.391 -13.641 1 98.69 97 ASP A C 1
ATOM 729 O O . ASP A 1 97 ? -6.148 -13.773 -14.469 1 98.69 97 ASP A O 1
ATOM 733 N N . ILE A 1 98 ? -6.648 -12.828 -12.508 1 98.81 98 ILE A N 1
ATOM 734 C CA . ILE A 1 98 ? -5.266 -12.57 -12.117 1 98.81 98 ILE A CA 1
ATOM 735 C C . ILE A 1 98 ? -5.059 -12.961 -10.656 1 98.81 98 ILE A C 1
ATOM 737 O O . ILE A 1 98 ? -5.887 -12.641 -9.805 1 98.81 98 ILE A O 1
ATOM 741 N N . ILE A 1 99 ? -4.043 -13.727 -10.383 1 98.62 99 ILE A N 1
ATOM 742 C CA . ILE A 1 99 ? -3.584 -14.016 -9.031 1 98.62 99 ILE A CA 1
ATOM 743 C C . ILE A 1 99 ? -2.328 -13.203 -8.719 1 98.62 99 ILE A C 1
ATOM 745 O O . ILE A 1 99 ? -1.392 -13.172 -9.523 1 98.62 99 ILE A O 1
ATOM 749 N N . LEU A 1 100 ? -2.328 -12.484 -7.609 1 98.25 100 LEU A N 1
ATOM 750 C CA . LEU A 1 100 ? -1.186 -11.688 -7.176 1 98.25 100 LEU A CA 1
ATOM 751 C C . LEU A 1 100 ? -0.535 -12.297 -5.938 1 98.25 100 LEU A C 1
ATOM 753 O O . LEU A 1 100 ? -1.229 -12.789 -5.047 1 98.25 100 LEU A O 1
ATOM 757 N N . ALA A 1 101 ? 0.79 -12.219 -5.875 1 96.38 101 ALA A N 1
ATOM 758 C CA . ALA A 1 101 ? 1.521 -12.617 -4.672 1 96.38 101 ALA A CA 1
ATOM 759 C C . ALA A 1 101 ? 2.869 -11.906 -4.59 1 96.38 101 ALA A C 1
ATOM 761 O O . ALA A 1 101 ? 3.645 -11.922 -5.547 1 96.38 101 ALA A O 1
ATOM 762 N N . SER A 1 102 ? 3.104 -11.273 -3.5 1 91.75 102 SER A N 1
ATOM 763 C CA . SER A 1 102 ? 4.41 -10.672 -3.258 1 91.75 102 SER A CA 1
ATOM 764 C C . SER A 1 102 ? 5.039 -11.211 -1.979 1 91.75 102 SER A C 1
ATOM 766 O O . SER A 1 102 ? 4.445 -11.133 -0.904 1 91.75 102 SER A O 1
ATOM 768 N N . ASP 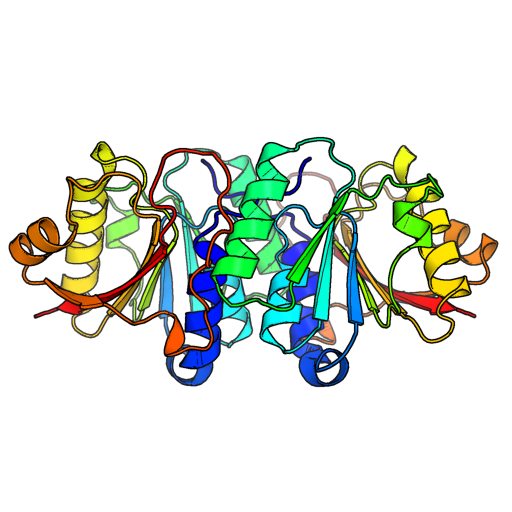A 1 103 ? 6.254 -11.852 -2.096 1 87.12 103 ASP A N 1
ATOM 769 C CA . ASP A 1 103 ? 7.078 -12.375 -1.011 1 87.12 103 ASP A CA 1
ATOM 770 C C . ASP A 1 103 ? 6.406 -13.562 -0.325 1 87.12 103 ASP A C 1
ATOM 772 O O . ASP A 1 103 ? 6.586 -13.773 0.875 1 87.12 103 ASP A O 1
ATOM 776 N N . CYS A 1 104 ? 5.59 -14.195 -1.05 1 89.75 104 CYS A N 1
ATOM 777 C CA . CYS A 1 104 ? 4.961 -15.383 -0.493 1 89.75 104 CYS A CA 1
ATOM 778 C C . CYS A 1 104 ? 5.914 -16.578 -0.529 1 89.75 104 CYS A C 1
ATOM 780 O O . CYS A 1 104 ? 5.848 -17.453 0.329 1 89.75 104 CYS A O 1
ATOM 782 N N . PHE A 1 105 ? 6.746 -16.609 -1.574 1 87.75 105 PHE A N 1
ATOM 783 C CA . PHE A 1 105 ? 7.777 -17.641 -1.644 1 87.75 105 PHE A CA 1
ATOM 784 C C . PHE A 1 105 ? 8.969 -17.266 -0.763 1 87.75 105 PHE A C 1
ATOM 786 O O . PHE A 1 105 ? 10.078 -17.078 -1.259 1 87.75 105 PHE A O 1
ATOM 793 N N . TYR A 1 106 ? 8.742 -17.156 0.439 1 83.5 106 TYR A N 1
ATOM 794 C CA . TYR A 1 106 ? 9.711 -16.734 1.447 1 83.5 106 TYR A CA 1
ATOM 795 C C . TYR A 1 106 ? 10.289 -17.953 2.178 1 83.5 106 TYR A C 1
ATOM 797 O O . TYR A 1 106 ? 11.508 -18.125 2.227 1 83.5 106 TYR A O 1
ATOM 805 N N . ASP A 1 107 ? 9.43 -18.766 2.746 1 83 107 ASP A N 1
ATOM 806 C CA . ASP A 1 107 ? 9.812 -20.031 3.393 1 83 107 ASP A CA 1
ATOM 807 C C . ASP A 1 107 ? 9.641 -21.203 2.441 1 83 107 ASP A C 1
ATOM 809 O O . ASP A 1 107 ? 8.531 -21.469 1.972 1 83 107 ASP A O 1
ATOM 813 N N . GLU A 1 108 ? 10.688 -21.922 2.189 1 83.44 108 GLU A N 1
ATOM 814 C CA . GLU A 1 108 ? 10.695 -23.047 1.261 1 83.44 108 GLU A CA 1
ATOM 815 C C . GLU A 1 108 ? 9.578 -24.031 1.59 1 83.44 108 GLU A C 1
ATOM 817 O O . GLU A 1 108 ? 9.023 -24.672 0.692 1 83.44 108 GLU A O 1
ATOM 822 N N . LYS A 1 109 ? 9.25 -24.125 2.85 1 86.38 109 LYS A N 1
ATOM 823 C CA . LYS A 1 109 ? 8.25 -25.094 3.273 1 86.38 109 LYS A CA 1
ATOM 824 C C . LYS A 1 109 ? 6.875 -24.781 2.688 1 86.38 109 LYS A C 1
ATOM 826 O O . LYS A 1 109 ? 6.016 -25.656 2.588 1 86.38 109 LYS A O 1
ATOM 831 N N . ASP A 1 110 ? 6.75 -23.516 2.281 1 89 110 ASP A N 1
ATOM 832 C CA . ASP A 1 110 ? 5.441 -23.094 1.804 1 89 110 ASP A CA 1
ATOM 833 C C . ASP A 1 110 ? 5.367 -23.141 0.279 1 89 110 ASP A C 1
ATOM 835 O O . ASP A 1 110 ? 4.289 -23 -0.301 1 89 110 ASP A O 1
ATOM 839 N N . PHE A 1 111 ? 6.465 -23.438 -0.383 1 88.94 111 PHE A N 1
ATOM 840 C CA . PHE A 1 111 ? 6.531 -23.328 -1.835 1 88.94 111 PHE A CA 1
ATOM 841 C C . PHE A 1 111 ? 5.539 -24.266 -2.5 1 88.94 111 PHE A C 1
ATOM 843 O O . PHE A 1 111 ? 4.719 -23.844 -3.316 1 88.94 111 PHE A O 1
ATOM 850 N N . GLU A 1 112 ? 5.629 -25.484 -2.115 1 90.69 112 GLU A N 1
ATOM 851 C CA . GLU A 1 112 ? 4.758 -26.484 -2.729 1 90.69 112 GLU A CA 1
ATOM 852 C C . GLU A 1 112 ? 3.287 -26.172 -2.471 1 90.69 112 GLU A C 1
ATOM 854 O O . GLU A 1 112 ? 2.453 -26.297 -3.369 1 90.69 112 GLU A O 1
ATOM 859 N N . ASP A 1 113 ? 3.002 -25.781 -1.24 1 92.88 113 ASP A N 1
ATOM 860 C CA . ASP A 1 113 ? 1.628 -25.453 -0.872 1 92.88 113 ASP A CA 1
ATOM 861 C C . ASP A 1 113 ? 1.087 -24.312 -1.731 1 92.88 113 ASP A C 1
ATOM 863 O O . ASP A 1 113 ? -0.05 -24.375 -2.205 1 92.88 113 ASP A O 1
ATOM 867 N N . ILE A 1 114 ? 1.856 -23.328 -1.965 1 93.44 114 ILE A N 1
ATOM 868 C CA . ILE A 1 114 ? 1.459 -22.172 -2.746 1 93.44 114 ILE A CA 1
ATOM 869 C C . ILE A 1 114 ? 1.262 -22.562 -4.207 1 93.44 114 ILE A C 1
ATOM 871 O O . ILE A 1 114 ? 0.25 -22.219 -4.82 1 93.44 114 ILE A O 1
ATOM 875 N N . VAL A 1 115 ? 2.199 -23.344 -4.723 1 93.5 115 VAL A N 1
ATOM 876 C CA . VAL A 1 115 ? 2.146 -23.75 -6.125 1 93.5 115 VAL A CA 1
ATOM 877 C C . VAL A 1 115 ? 0.916 -24.609 -6.371 1 93.5 115 VAL A C 1
ATOM 879 O O . VAL A 1 115 ? 0.208 -24.438 -7.363 1 93.5 115 VAL A O 1
ATOM 882 N N . VAL A 1 116 ? 0.636 -25.531 -5.441 1 93.62 116 VAL A N 1
ATOM 883 C CA . VAL A 1 116 ? -0.521 -26.406 -5.574 1 93.62 116 VAL A CA 1
ATOM 884 C C . VAL A 1 116 ? -1.803 -25.578 -5.586 1 93.62 116 VAL A C 1
ATOM 886 O O . VAL A 1 116 ? -2.689 -25.797 -6.41 1 93.62 116 VAL A O 1
ATOM 889 N N . MET A 1 117 ? -1.891 -24.641 -4.738 1 94.81 117 MET A N 1
ATOM 890 C CA . MET A 1 117 ? -3.068 -23.781 -4.652 1 94.81 117 MET A CA 1
ATOM 891 C C . MET A 1 117 ? -3.246 -22.969 -5.934 1 94.81 117 MET A C 1
ATOM 893 O O . MET A 1 117 ? -4.344 -22.922 -6.488 1 94.81 117 MET A O 1
ATOM 897 N N . VAL A 1 118 ? -2.219 -22.438 -6.398 1 96 118 VAL A N 1
ATOM 898 C CA . VAL A 1 118 ? -2.258 -21.625 -7.613 1 96 118 VAL A CA 1
ATOM 899 C C . VAL A 1 118 ? -2.639 -22.5 -8.805 1 96 118 VAL A C 1
ATOM 901 O O . VAL A 1 118 ? -3.463 -22.109 -9.633 1 96 118 VAL A O 1
ATOM 904 N N . ALA A 1 119 ? -2.02 -23.656 -8.844 1 95.44 119 ALA A N 1
ATOM 905 C CA . ALA A 1 119 ? -2.324 -24.594 -9.93 1 95.44 119 ALA A CA 1
ATOM 906 C C . ALA A 1 119 ? -3.807 -24.953 -9.938 1 95.44 119 ALA A C 1
ATOM 908 O O . ALA A 1 119 ? -4.434 -25.016 -11 1 95.44 119 ALA A O 1
ATOM 909 N N . PHE A 1 120 ? -4.332 -25.203 -8.773 1 95.62 120 PHE A N 1
ATOM 910 C CA . PHE A 1 120 ? -5.742 -25.547 -8.648 1 95.62 120 PHE A CA 1
ATOM 911 C C . PHE A 1 120 ? -6.621 -24.406 -9.156 1 95.62 120 PHE A C 1
ATOM 913 O O . PHE A 1 120 ? -7.562 -24.641 -9.922 1 95.62 120 PHE A O 1
ATOM 920 N N . ILE A 1 121 ? -6.32 -23.172 -8.75 1 97 121 ILE A N 1
ATOM 921 C CA . ILE A 1 121 ? -7.098 -22 -9.156 1 97 121 ILE A CA 1
ATOM 922 C C . ILE A 1 121 ? -7.027 -21.844 -10.672 1 97 121 ILE A C 1
ATOM 924 O O . ILE A 1 121 ? -8.047 -21.594 -11.32 1 97 121 ILE A O 1
ATOM 928 N N . ILE A 1 122 ? -5.84 -22.031 -11.234 1 97.25 122 ILE A N 1
ATOM 929 C CA . ILE A 1 122 ? -5.637 -21.859 -12.664 1 97.25 122 ILE A CA 1
ATOM 930 C C . ILE A 1 122 ? -6.379 -22.969 -13.422 1 97.25 122 ILE A C 1
ATOM 932 O O . ILE A 1 122 ? -6.922 -22.734 -14.5 1 97.25 122 ILE A O 1
ATOM 936 N N . GLU A 1 123 ? -6.355 -24.125 -12.859 1 95.56 123 GLU A N 1
ATOM 937 C CA . GLU A 1 123 ? -7.109 -25.219 -13.477 1 95.56 123 GLU A CA 1
ATOM 938 C C . GLU A 1 123 ? -8.586 -24.859 -13.625 1 95.56 123 GLU A C 1
ATOM 940 O O . GLU A 1 123 ? -9.211 -25.172 -14.641 1 95.56 123 GLU A O 1
ATOM 945 N N . GLN A 1 124 ? -9.125 -24.219 -12.625 1 96.06 124 GLN A N 1
ATOM 946 C CA . GLN A 1 124 ? -10.523 -23.812 -12.641 1 96.06 124 GLN A CA 1
ATOM 947 C C . GLN A 1 124 ? -10.734 -22.562 -13.484 1 96.06 124 GLN A C 1
ATOM 949 O O . GLN A 1 124 ? -11.867 -22.219 -13.852 1 96.06 124 GLN A O 1
ATOM 954 N N . ASN A 1 125 ? -9.68 -21.812 -13.727 1 98.06 125 ASN A N 1
ATOM 955 C CA . ASN A 1 125 ? -9.656 -20.578 -14.516 1 98.06 125 ASN A CA 1
ATOM 956 C C . ASN A 1 125 ? -8.547 -20.609 -15.562 1 98.06 125 ASN A C 1
ATOM 958 O O . ASN A 1 125 ? -7.523 -19.938 -15.398 1 98.06 125 ASN A O 1
ATOM 962 N N . PRO A 1 126 ? -8.75 -21.234 -16.656 1 96.75 126 PRO A N 1
ATOM 963 C CA . PRO A 1 126 ? -7.656 -21.578 -17.562 1 96.75 126 PRO A CA 1
ATOM 964 C C . PRO A 1 126 ? -6.992 -20.344 -18.172 1 96.75 126 PRO A C 1
ATOM 966 O O . PRO A 1 126 ? -5.875 -20.422 -18.688 1 96.75 126 PRO A O 1
ATOM 969 N N . THR A 1 127 ? -7.629 -19.188 -18.188 1 97.38 127 THR A N 1
ATOM 970 C CA . THR A 1 127 ? -7.043 -17.984 -18.766 1 97.38 127 THR A CA 1
ATOM 971 C C . THR A 1 127 ? -6.391 -17.125 -17.688 1 97.38 127 THR A C 1
ATOM 973 O O . THR A 1 127 ? -5.816 -16.078 -17.984 1 97.38 127 THR A O 1
ATOM 976 N N . ALA A 1 128 ? -6.438 -17.594 -16.469 1 98.38 128 ALA A N 1
ATOM 977 C CA . ALA A 1 128 ? -5.891 -16.797 -15.359 1 98.38 128 ALA A CA 1
ATOM 978 C C . ALA A 1 128 ? -4.367 -16.75 -15.43 1 98.38 128 ALA A C 1
ATOM 980 O O . ALA A 1 128 ? -3.723 -17.703 -15.867 1 98.38 128 ALA A O 1
ATOM 981 N N . GLU A 1 129 ? -3.85 -15.633 -15.039 1 98.5 129 GLU A N 1
ATOM 982 C CA . GLU A 1 129 ? -2.408 -15.453 -14.883 1 98.5 129 GLU A CA 1
ATOM 983 C C . GLU A 1 129 ? -2.033 -15.234 -13.422 1 98.5 129 GLU A C 1
ATOM 985 O O . GLU A 1 129 ? -2.787 -14.617 -12.672 1 98.5 129 GLU A O 1
ATOM 990 N N . PHE A 1 130 ? -0.892 -15.773 -13.086 1 98.31 130 PHE A N 1
ATOM 991 C CA . PHE A 1 130 ? -0.308 -15.57 -11.766 1 98.31 130 PHE A CA 1
ATOM 992 C C . PHE A 1 130 ? 0.888 -14.633 -11.836 1 98.31 130 PHE A C 1
ATOM 994 O O . PHE A 1 130 ? 1.909 -14.961 -12.445 1 98.31 130 PHE A O 1
ATOM 1001 N N . TRP A 1 131 ? 0.744 -13.391 -11.281 1 98.25 131 TRP A N 1
ATOM 1002 C CA . TRP A 1 131 ? 1.796 -12.383 -11.18 1 98.25 131 TRP A CA 1
ATOM 1003 C C . TRP A 1 131 ? 2.436 -12.406 -9.797 1 98.25 131 TRP A C 1
ATOM 1005 O O . TRP A 1 131 ? 1.772 -12.125 -8.789 1 98.25 131 TRP A O 1
ATOM 1015 N N . CYS A 1 132 ? 3.75 -12.758 -9.75 1 95.62 132 CYS A N 1
ATOM 1016 C CA . CYS A 1 132 ? 4.348 -12.891 -8.422 1 95.62 132 CYS A CA 1
ATOM 1017 C C . CYS A 1 132 ? 5.758 -12.312 -8.406 1 95.62 132 CYS A C 1
ATOM 1019 O O . CYS A 1 132 ? 6.473 -12.367 -9.406 1 95.62 132 CYS A O 1
ATOM 1021 N N . THR A 1 133 ? 6.082 -11.641 -7.266 1 91.44 133 THR A N 1
ATOM 1022 C CA . THR A 1 133 ? 7.426 -11.148 -6.988 1 91.44 133 THR A CA 1
ATOM 1023 C C . THR A 1 133 ? 7.984 -11.773 -5.715 1 91.44 133 THR A C 1
ATOM 1025 O O . THR A 1 133 ? 7.23 -12.078 -4.789 1 91.44 133 THR A O 1
ATOM 1028 N N . TYR A 1 134 ? 9.242 -12.047 -5.75 1 84.81 134 TYR A N 1
ATOM 1029 C CA . TYR A 1 134 ? 9.906 -12.477 -4.52 1 84.81 134 TYR A CA 1
ATOM 1030 C C . TYR A 1 134 ? 11.398 -12.172 -4.57 1 84.81 134 TYR A C 1
ATOM 1032 O O . TYR A 1 134 ? 11.969 -12.008 -5.652 1 84.81 134 TYR A O 1
ATOM 1040 N N . GLN A 1 135 ? 11.906 -12.039 -3.395 1 77.5 135 GLN A N 1
ATOM 1041 C CA . GLN A 1 135 ? 13.344 -11.844 -3.256 1 77.5 135 GLN A CA 1
ATOM 1042 C C . GLN A 1 135 ? 14.078 -13.18 -3.207 1 77.5 135 GLN A C 1
ATOM 1044 O O . GLN A 1 135 ? 13.703 -14.078 -2.451 1 77.5 135 GLN A O 1
ATOM 1049 N N . GLU A 1 136 ? 15.039 -13.289 -4.098 1 74.94 136 GLU A N 1
ATOM 1050 C CA . GLU A 1 136 ? 15.867 -14.484 -4.09 1 74.94 136 GLU A CA 1
ATOM 1051 C C . GLU A 1 136 ? 16.766 -14.539 -2.854 1 74.94 136 GLU A C 1
ATOM 1053 O O . GLU A 1 136 ? 17.625 -13.672 -2.668 1 74.94 136 GLU A O 1
ATOM 1058 N N . ARG A 1 137 ? 16.547 -15.344 -1.895 1 67.31 137 ARG A N 1
ATOM 1059 C CA . ARG A 1 137 ? 17.328 -15.414 -0.668 1 67.31 137 ARG A CA 1
ATOM 1060 C C . ARG A 1 137 ? 18.25 -16.625 -0.677 1 67.31 137 ARG A C 1
ATOM 1062 O O . ARG A 1 137 ? 19.203 -16.703 0.102 1 67.31 137 ARG A O 1
ATOM 1069 N N . SER A 1 138 ? 17.891 -17.703 -1.35 1 60.88 138 SER A N 1
ATOM 1070 C CA . SER A 1 138 ? 18.797 -18.844 -1.457 1 60.88 138 SER A CA 1
ATOM 1071 C C . SER A 1 138 ? 18.859 -19.359 -2.889 1 60.88 138 SER A C 1
ATOM 1073 O O . SER A 1 138 ? 17.906 -19.219 -3.648 1 60.88 138 SER A O 1
ATOM 1075 N N . SER A 1 139 ? 20.062 -19.5 -3.475 1 54.88 139 SER A N 1
ATOM 1076 C CA . SER A 1 139 ? 20.391 -20 -4.805 1 54.88 139 SER A CA 1
ATOM 1077 C C . SER A 1 139 ? 19.688 -21.328 -5.078 1 54.88 139 SER A C 1
ATOM 1079 O O . SER A 1 139 ? 19.594 -21.766 -6.23 1 54.88 139 SER A O 1
ATOM 1081 N N . ASP A 1 140 ? 19.297 -22.016 -4.082 1 52.91 140 ASP A N 1
ATOM 1082 C CA . ASP A 1 140 ? 19.047 -23.422 -4.316 1 52.91 140 ASP A CA 1
ATOM 1083 C C . ASP A 1 140 ? 17.656 -23.641 -4.91 1 52.91 140 ASP A C 1
ATOM 1085 O O . ASP A 1 140 ? 17.453 -24.547 -5.719 1 52.91 140 ASP A O 1
ATOM 1089 N N . ARG A 1 141 ? 16.688 -22.906 -4.422 1 58.75 141 ARG A N 1
ATOM 1090 C CA . ARG A 1 141 ? 15.391 -23.438 -4.863 1 58.75 141 ARG A CA 1
ATOM 1091 C C . ARG A 1 141 ? 14.742 -22.5 -5.891 1 58.75 141 ARG A C 1
ATOM 1093 O O . ARG A 1 141 ? 14.695 -21.297 -5.695 1 58.75 141 ARG A O 1
ATOM 1100 N N . ASN A 1 142 ? 14.688 -23.125 -7.121 1 65.5 142 ASN A N 1
ATOM 1101 C CA . ASN A 1 142 ? 14.07 -22.531 -8.305 1 65.5 142 ASN A CA 1
ATOM 1102 C C . ASN A 1 142 ? 12.586 -22.875 -8.391 1 65.5 142 ASN A C 1
ATOM 1104 O O . ASN A 1 142 ? 12.219 -24.047 -8.523 1 65.5 142 ASN A O 1
ATOM 1108 N N . ILE A 1 143 ? 11.695 -22.031 -8.148 1 78.75 143 ILE A N 1
ATOM 1109 C CA . ILE A 1 143 ? 10.258 -22.234 -8.203 1 78.75 143 ILE A CA 1
ATOM 1110 C C . ILE A 1 143 ? 9.867 -22.797 -9.562 1 78.75 143 ILE A C 1
ATOM 1112 O O . ILE A 1 143 ? 8.805 -23.422 -9.703 1 78.75 143 ILE A O 1
ATOM 1116 N N . GLU A 1 144 ? 10.766 -22.75 -10.523 1 79.94 144 GLU A N 1
ATOM 1117 C CA . GLU A 1 144 ? 10.445 -23.172 -11.883 1 79.94 144 GLU A CA 1
ATOM 1118 C C . GLU A 1 144 ? 10.219 -24.688 -11.953 1 79.94 144 GLU A C 1
ATOM 1120 O O . GLU A 1 144 ? 9.344 -25.156 -12.68 1 79.94 144 GLU A O 1
ATOM 1125 N N . PHE A 1 145 ? 11.016 -25.422 -11.203 1 82 145 PHE A N 1
ATOM 1126 C CA . PHE A 1 145 ? 10.883 -26.875 -11.188 1 82 145 PHE A CA 1
ATOM 1127 C C . PHE A 1 145 ? 9.508 -27.281 -10.68 1 82 145 PHE A C 1
ATOM 1129 O O . PHE A 1 145 ? 8.852 -28.141 -11.273 1 82 145 PHE A O 1
ATOM 1136 N N . LEU A 1 146 ? 9.047 -26.656 -9.625 1 86 146 LEU A N 1
ATOM 1137 C CA . LEU A 1 146 ? 7.746 -26.969 -9.039 1 86 146 LEU A CA 1
ATOM 1138 C C . LEU A 1 146 ? 6.617 -26.625 -10.008 1 86 146 LEU A C 1
ATOM 1140 O O . LEU A 1 146 ? 5.648 -27.375 -10.133 1 86 146 LEU A O 1
ATOM 1144 N N . LEU A 1 147 ? 6.766 -25.594 -10.75 1 90.44 147 LEU A N 1
ATOM 1145 C CA . LEU A 1 147 ? 5.746 -25.141 -11.695 1 90.44 147 LEU A CA 1
ATOM 1146 C C . LEU A 1 147 ? 5.566 -26.156 -12.82 1 90.44 147 LEU A C 1
ATOM 1148 O O . LEU A 1 147 ? 4.441 -26.422 -13.25 1 90.44 147 LEU A O 1
ATOM 1152 N N . ASN A 1 148 ? 6.656 -26.672 -13.258 1 89.19 148 ASN A N 1
ATOM 1153 C CA . ASN A 1 148 ? 6.617 -27.641 -14.352 1 89.19 148 ASN A CA 1
ATOM 1154 C C . ASN A 1 148 ? 5.816 -28.875 -13.969 1 89.19 148 ASN A C 1
ATOM 1156 O O . ASN A 1 148 ? 5.133 -29.469 -14.812 1 89.19 148 ASN A O 1
ATOM 1160 N N . GLN A 1 149 ? 5.895 -29.266 -12.789 1 90.44 149 GLN A N 1
ATOM 1161 C CA . GLN A 1 149 ? 5.172 -30.438 -12.305 1 90.44 149 GLN A CA 1
ATOM 1162 C C . GLN A 1 149 ? 3.662 -30.234 -12.406 1 90.44 149 GLN A C 1
ATOM 1164 O O . GLN A 1 149 ? 2.904 -31.203 -12.484 1 90.44 149 GLN A O 1
ATOM 1169 N N . TRP A 1 150 ? 3.168 -29.016 -12.555 1 91.38 150 TRP A N 1
ATOM 1170 C CA . TRP A 1 150 ? 1.742 -28.703 -12.562 1 91.38 150 TRP A CA 1
ATOM 1171 C C . TRP A 1 150 ? 1.324 -28.094 -13.898 1 91.38 150 TRP A C 1
ATOM 1173 O O . TRP A 1 150 ? 0.292 -27.438 -13.984 1 91.38 150 TRP A O 1
ATOM 1183 N N . ASP A 1 151 ? 2.127 -28.266 -14.914 1 92.94 151 ASP A N 1
ATOM 1184 C CA . ASP A 1 151 ? 1.863 -27.797 -16.281 1 92.94 151 ASP A CA 1
ATOM 1185 C C . ASP A 1 151 ? 1.696 -26.281 -16.312 1 92.94 151 ASP A C 1
ATOM 1187 O O . ASP A 1 151 ? 0.777 -25.781 -16.969 1 92.94 151 ASP A O 1
ATOM 1191 N N . LEU A 1 152 ? 2.463 -25.672 -15.5 1 95.69 152 LEU A N 1
ATOM 1192 C CA . LEU A 1 152 ? 2.527 -24.203 -15.516 1 95.69 152 LEU A CA 1
ATOM 1193 C C . LEU A 1 152 ? 3.818 -23.734 -16.172 1 95.69 152 LEU A C 1
ATOM 1195 O O . LEU A 1 152 ? 4.859 -24.375 -16.047 1 95.69 152 LEU A O 1
ATOM 1199 N N . VAL A 1 153 ? 3.711 -22.656 -16.891 1 95 153 VAL A N 1
ATOM 1200 C CA . VAL A 1 153 ? 4.883 -22.047 -17.5 1 95 153 VAL A CA 1
ATOM 1201 C C . VAL A 1 153 ? 5.152 -20.688 -16.875 1 95 153 VAL A C 1
ATOM 1203 O O . VAL A 1 153 ? 4.215 -19.969 -16.5 1 95 153 VAL A O 1
ATOM 1206 N N . CYS A 1 154 ? 6.398 -20.438 -16.75 1 93.19 154 CYS A N 1
ATOM 1207 C CA . CYS A 1 154 ? 6.832 -19.234 -16.047 1 93.19 154 CYS A CA 1
ATOM 1208 C C . CYS A 1 154 ? 7.633 -18.312 -16.969 1 93.19 154 CYS A C 1
ATOM 1210 O O . CYS A 1 154 ? 8.539 -18.781 -17.656 1 93.19 154 CYS A O 1
ATOM 1212 N N . GLU A 1 155 ? 7.266 -17.094 -17.078 1 94.06 155 GLU A N 1
ATOM 1213 C CA . GLU A 1 155 ? 8.016 -16.031 -17.75 1 94.06 155 GLU A CA 1
ATOM 1214 C C . GLU A 1 155 ? 8.617 -15.055 -16.75 1 94.06 155 GLU A C 1
ATOM 1216 O O . GLU A 1 155 ? 7.898 -14.477 -15.93 1 94.06 155 GLU A O 1
ATOM 1221 N N . GLN A 1 156 ? 9.922 -14.969 -16.797 1 91.88 156 GLN A N 1
ATOM 1222 C CA . GLN A 1 156 ? 10.562 -13.945 -15.984 1 91.88 156 GLN A CA 1
ATOM 1223 C C . GLN A 1 156 ? 10.484 -12.578 -16.656 1 91.88 156 GLN A C 1
ATOM 1225 O O . GLN A 1 156 ? 10.859 -12.438 -17.828 1 91.88 156 GLN A O 1
ATOM 1230 N N . ILE A 1 157 ? 10.023 -11.609 -16 1 92.81 157 ILE A N 1
ATOM 1231 C CA . ILE A 1 157 ? 9.891 -10.258 -16.531 1 92.81 157 ILE A CA 1
ATOM 1232 C C . ILE A 1 157 ? 11.008 -9.375 -15.992 1 92.81 157 ILE A C 1
ATOM 1234 O O . ILE A 1 157 ? 11.102 -9.148 -14.781 1 92.81 157 ILE A O 1
ATOM 1238 N N . PRO A 1 158 ? 11.852 -8.891 -16.859 1 88.81 158 PRO A N 1
ATOM 1239 C CA . PRO A 1 158 ? 12.898 -7.992 -16.375 1 88.81 158 PRO A CA 1
ATOM 1240 C C . PRO A 1 158 ? 12.336 -6.746 -15.703 1 88.81 158 PRO A C 1
ATOM 1242 O O . PRO A 1 158 ? 11.406 -6.117 -16.219 1 88.81 158 PRO A O 1
ATOM 1245 N N . LEU A 1 159 ? 12.875 -6.457 -14.578 1 85.06 159 LEU A N 1
ATOM 1246 C CA . LEU A 1 159 ? 12.398 -5.312 -13.812 1 85.06 159 LEU A CA 1
ATOM 1247 C C . LEU A 1 159 ? 12.5 -4.031 -14.633 1 85.06 159 LEU A C 1
ATOM 1249 O O . LEU A 1 159 ? 11.633 -3.156 -14.539 1 85.06 159 LEU A O 1
ATOM 1253 N N . SER A 1 160 ? 13.523 -3.902 -15.445 1 82.94 160 SER A N 1
ATOM 1254 C CA . SER A 1 160 ? 13.766 -2.725 -16.266 1 82.94 160 SER A CA 1
ATOM 1255 C C . SER A 1 160 ? 12.648 -2.521 -17.281 1 82.94 160 SER A C 1
ATOM 1257 O O . SER A 1 160 ? 12.438 -1.406 -17.766 1 82.94 160 SER A O 1
ATOM 1259 N N . SER A 1 161 ? 11.891 -3.584 -17.547 1 86 161 SER A N 1
ATOM 1260 C CA . SER A 1 161 ? 10.859 -3.516 -18.578 1 86 161 SER A CA 1
ATOM 1261 C C . SER A 1 161 ? 9.633 -2.754 -18.094 1 86 161 SER A C 1
ATOM 1263 O O . SER A 1 161 ? 8.781 -2.369 -18.891 1 86 161 SER A O 1
ATOM 1265 N N . PHE A 1 162 ? 9.578 -2.449 -16.859 1 82.19 162 PHE A N 1
ATOM 1266 C CA . PHE A 1 162 ? 8.438 -1.7 -16.328 1 82.19 162 PHE A CA 1
ATOM 1267 C C . PHE A 1 162 ? 8.898 -0.659 -15.312 1 82.19 162 PHE A C 1
ATOM 1269 O O . PHE A 1 162 ? 8.203 -0.396 -14.328 1 82.19 162 PHE A O 1
ATOM 1276 N N . ASP A 1 163 ? 10.031 -0.093 -15.648 1 69.12 163 ASP A N 1
ATOM 1277 C CA . ASP A 1 163 ? 10.609 1.06 -14.969 1 69.12 163 ASP A CA 1
ATOM 1278 C C . ASP A 1 163 ? 10.914 0.736 -13.508 1 69.12 163 ASP A C 1
ATOM 1280 O O . ASP A 1 163 ? 10.797 1.602 -12.633 1 69.12 163 ASP A O 1
ATOM 1284 N N . ALA A 1 164 ? 10.938 -0.597 -13.289 1 66 164 ALA A N 1
ATOM 1285 C CA . ALA A 1 164 ? 11.469 -0.993 -11.984 1 66 164 ALA A CA 1
ATOM 1286 C C . ALA A 1 164 ? 12.977 -1.232 -12.047 1 66 164 ALA A C 1
ATOM 1288 O O . ALA A 1 164 ? 13.5 -1.615 -13.094 1 66 164 ALA A O 1
ATOM 1289 N N . ALA A 1 165 ? 13.812 -0.416 -11.336 1 55.78 165 ALA A N 1
ATOM 1290 C CA . ALA A 1 165 ? 15.258 -0.606 -11.453 1 55.78 165 ALA A CA 1
ATOM 1291 C C . ALA A 1 165 ? 15.758 -1.614 -10.422 1 55.78 165 ALA A C 1
ATOM 1293 O O . ALA A 1 165 ? 15.172 -1.764 -9.352 1 55.78 165 ALA A O 1
ATOM 1294 N N . SER A 1 166 ? 16.594 -2.6 -10.914 1 46.62 166 SER A N 1
ATOM 1295 C CA . SER A 1 166 ? 17.297 -3.479 -9.984 1 46.62 166 SER A CA 1
ATOM 1296 C C . SER A 1 166 ? 18.156 -2.682 -9.008 1 46.62 166 SER A C 1
ATOM 1298 O O . SER A 1 166 ? 18.797 -1.704 -9.398 1 46.62 166 SER A O 1
ATOM 1300 N N . PRO A 1 167 ? 17.859 -2.834 -7.707 1 43.44 167 PRO A N 1
ATOM 1301 C CA . PRO A 1 167 ? 18.766 -2.127 -6.812 1 43.44 167 PRO A CA 1
ATOM 1302 C C . PRO A 1 167 ? 20.234 -2.338 -7.191 1 43.44 167 PRO A C 1
ATOM 1304 O O . PRO A 1 167 ? 20.641 -3.449 -7.551 1 43.44 167 PRO A O 1
ATOM 1307 N N . ASN A 1 168 ? 20.781 -1.6 -8.117 1 39.22 168 ASN A N 1
ATOM 1308 C CA . ASN A 1 168 ? 22.188 -1.729 -7.789 1 39.22 168 ASN A CA 1
ATOM 1309 C C . ASN A 1 168 ? 22.453 -1.525 -6.297 1 39.22 168 ASN A C 1
ATOM 1311 O O . ASN A 1 168 ? 22.281 -0.418 -5.781 1 39.22 168 ASN A O 1
ATOM 1315 N N . ILE A 1 169 ? 21.906 -2.359 -5.527 1 36.38 169 ILE A N 1
ATOM 1316 C CA . ILE A 1 169 ? 22.234 -2.207 -4.117 1 36.38 169 ILE A CA 1
ATOM 1317 C C . ILE A 1 169 ? 23.672 -1.717 -3.98 1 36.38 169 ILE A C 1
ATOM 1319 O O . ILE A 1 169 ? 24.609 -2.379 -4.438 1 36.38 169 ILE A O 1
ATOM 1323 N N . ALA A 1 170 ? 23.922 -0.529 -3.781 1 33.78 170 ALA A N 1
ATOM 1324 C CA . ALA A 1 170 ? 25.234 -0.235 -3.207 1 33.78 170 ALA A CA 1
ATOM 1325 C C . ALA A 1 170 ? 25.672 -1.342 -2.254 1 33.78 170 ALA A C 1
ATOM 1327 O O . ALA A 1 170 ? 24.844 -2.08 -1.723 1 33.78 170 ALA A O 1
ATOM 1328 N N . GLU A 1 171 ? 26.922 -1.761 -2.148 1 33.59 171 GLU A N 1
ATOM 1329 C CA . GLU A 1 171 ? 27.641 -2.707 -1.301 1 33.59 171 GLU A CA 1
ATOM 1330 C C . GLU A 1 171 ? 27.031 -2.775 0.094 1 33.59 171 GLU A C 1
ATOM 1332 O O . GLU A 1 171 ? 27.391 -1.998 0.978 1 33.59 171 GLU A O 1
ATOM 1337 N N . SER A 1 172 ? 25.828 -2.686 0.277 1 34.56 172 SER A N 1
ATOM 1338 C CA . SER A 1 172 ? 25.672 -2.998 1.694 1 34.56 172 SER A CA 1
ATOM 1339 C C . SER A 1 172 ? 26.406 -4.285 2.057 1 34.56 172 SER A C 1
ATOM 1341 O O . SER A 1 172 ? 26.547 -5.184 1.226 1 34.56 172 SER A O 1
ATOM 1343 N N . ASP A 1 173 ? 27.172 -4.207 2.988 1 37.5 173 ASP A N 1
ATOM 1344 C CA . ASP A 1 173 ? 27.984 -5.293 3.521 1 37.5 173 ASP A CA 1
ATOM 1345 C C . ASP A 1 173 ? 27.172 -6.578 3.65 1 37.5 173 ASP A C 1
ATOM 1347 O O . ASP A 1 173 ? 27.641 -7.551 4.254 1 37.5 173 ASP A O 1
ATOM 1351 N N . LEU A 1 174 ? 25.812 -6.543 3.674 1 36.5 174 LEU A N 1
ATOM 1352 C CA . LEU A 1 174 ? 25.375 -7.914 3.93 1 36.5 174 LEU A CA 1
ATOM 1353 C C . LEU A 1 174 ? 25.594 -8.789 2.703 1 36.5 174 LEU A C 1
ATOM 1355 O O . LEU A 1 174 ? 25.312 -8.375 1.576 1 36.5 174 LEU A O 1
ATOM 1359 N N . PRO A 1 175 ? 26.219 -9.758 2.721 1 40.09 175 PRO A N 1
ATOM 1360 C CA . PRO A 1 175 ? 26.719 -10.789 1.816 1 40.09 175 PRO A CA 1
ATOM 1361 C C . PRO A 1 175 ? 25.609 -11.562 1.118 1 40.09 175 PRO A C 1
ATOM 1363 O O . PRO A 1 175 ? 25.875 -12.5 0.363 1 40.09 175 PRO A O 1
ATOM 1366 N N . GLY A 1 176 ? 24.234 -11 0.824 1 43.88 176 GLY A N 1
ATOM 1367 C CA . GLY A 1 176 ? 23.297 -11.805 0.07 1 43.88 176 GLY A CA 1
ATOM 1368 C C . GLY A 1 176 ? 22.625 -11.039 -1.052 1 43.88 176 GLY A C 1
ATOM 1369 O O . GLY A 1 176 ? 22.594 -9.805 -1.046 1 43.88 176 GLY A O 1
ATOM 1370 N N . ASP A 1 177 ? 22.609 -11.594 -2.26 1 49.75 177 ASP A N 1
ATOM 1371 C CA . ASP A 1 177 ? 22.031 -11.164 -3.527 1 49.75 177 ASP A CA 1
ATOM 1372 C C . ASP A 1 177 ? 20.578 -10.75 -3.35 1 49.75 177 ASP A C 1
ATOM 1374 O O . ASP A 1 177 ? 19.75 -11.539 -2.893 1 49.75 177 ASP A O 1
ATOM 1378 N N . HIS A 1 178 ? 20.172 -9.656 -2.83 1 65.31 178 HIS A N 1
ATOM 1379 C CA . HIS A 1 178 ? 18.844 -9.148 -2.535 1 65.31 178 HIS A CA 1
ATOM 1380 C C . HIS A 1 178 ? 18.094 -8.789 -3.816 1 65.31 178 HIS A C 1
ATOM 1382 O O . HIS A 1 178 ? 17.453 -7.734 -3.893 1 65.31 178 HIS A O 1
ATOM 1388 N N . THR A 1 179 ? 18.188 -9.805 -4.781 1 73.94 179 THR A N 1
ATOM 1389 C CA . THR A 1 179 ? 17.562 -9.555 -6.07 1 73.94 179 THR A CA 1
ATOM 1390 C C . THR A 1 179 ? 16.078 -9.898 -6.016 1 73.94 179 THR A C 1
ATOM 1392 O O . THR A 1 179 ? 15.695 -10.945 -5.473 1 73.94 179 THR A O 1
ATOM 1395 N N . ILE A 1 180 ? 15.266 -9.023 -6.422 1 83.12 180 ILE A N 1
ATOM 1396 C CA . ILE A 1 180 ? 13.828 -9.258 -6.539 1 83.12 180 ILE A CA 1
ATOM 1397 C C . ILE A 1 180 ? 13.492 -9.742 -7.945 1 83.12 180 ILE A C 1
ATOM 1399 O O . ILE A 1 180 ? 14.031 -9.234 -8.93 1 83.12 180 ILE A O 1
ATOM 1403 N N . HIS A 1 181 ? 12.68 -10.781 -8.031 1 85.94 181 HIS A N 1
ATOM 1404 C CA . HIS A 1 181 ? 12.234 -11.344 -9.305 1 85.94 181 HIS A CA 1
ATOM 1405 C C . HIS A 1 181 ? 10.742 -11.086 -9.531 1 85.94 181 HIS A C 1
ATOM 1407 O O . HIS A 1 181 ? 9.953 -11.148 -8.586 1 85.94 181 HIS A O 1
ATOM 1413 N N . MET A 1 182 ? 10.422 -10.797 -10.742 1 91.81 182 MET A N 1
ATOM 1414 C CA . MET A 1 182 ? 9.031 -10.703 -11.195 1 91.81 182 MET A CA 1
ATOM 1415 C C . MET A 1 182 ? 8.719 -11.828 -12.18 1 91.81 182 MET A C 1
ATOM 1417 O O . MET A 1 182 ? 9.414 -11.992 -13.18 1 91.81 182 MET A O 1
ATOM 1421 N N . TYR A 1 183 ? 7.629 -12.602 -11.859 1 93.88 183 TYR A N 1
ATOM 1422 C CA . TYR A 1 183 ? 7.234 -13.703 -12.727 1 93.88 183 TYR A CA 1
ATOM 1423 C C . TYR A 1 183 ? 5.773 -13.57 -13.141 1 93.88 183 TYR A C 1
ATOM 1425 O O . TYR A 1 183 ? 4.934 -13.133 -12.352 1 93.88 183 TYR A O 1
ATOM 1433 N N . LYS A 1 184 ? 5.559 -13.891 -14.328 1 96.88 184 LYS A N 1
ATOM 1434 C CA . LYS A 1 184 ? 4.219 -14.195 -14.828 1 96.88 184 LYS A CA 1
ATOM 1435 C C . LYS A 1 184 ? 4.066 -15.688 -15.109 1 96.88 184 LYS A C 1
ATOM 1437 O O . LYS A 1 184 ? 4.855 -16.266 -15.859 1 96.88 184 LYS A O 1
ATOM 1442 N N . ILE A 1 185 ? 3.055 -16.297 -14.5 1 97 185 ILE A N 1
ATOM 1443 C CA . ILE A 1 185 ? 2.852 -17.734 -14.602 1 97 185 ILE A CA 1
ATOM 1444 C C . ILE A 1 185 ? 1.458 -18.031 -15.156 1 97 185 ILE A C 1
ATOM 1446 O O . ILE A 1 185 ? 0.487 -17.359 -14.781 1 97 185 ILE A O 1
ATOM 1450 N N . LYS A 1 186 ? 1.37 -18.906 -16.031 1 97.19 186 LYS A N 1
ATOM 1451 C CA . LYS A 1 186 ? 0.097 -19.297 -16.625 1 97.19 186 LYS A CA 1
ATOM 1452 C C . LYS A 1 186 ? 0.098 -20.781 -17 1 97.19 186 LYS A C 1
ATOM 1454 O O . LYS A 1 186 ? 1.123 -21.453 -16.891 1 97.19 186 LYS A O 1
ATOM 1459 N N . ARG A 1 187 ? -1.061 -21.172 -17.328 1 95.75 187 ARG A N 1
ATOM 1460 C CA . ARG A 1 187 ? -1.187 -22.547 -17.812 1 95.75 187 ARG A CA 1
ATOM 1461 C C . ARG A 1 187 ? -0.387 -22.734 -19.109 1 95.75 187 ARG A C 1
ATOM 1463 O O . ARG A 1 187 ? -0.35 -21.859 -19.953 1 95.75 187 ARG A O 1
ATOM 1470 N N . ARG A 1 188 ? 0.279 -23.906 -19.156 1 91.5 188 ARG A N 1
ATOM 1471 C CA . ARG A 1 188 ? 1.03 -24.25 -20.375 1 91.5 188 ARG A CA 1
ATOM 1472 C C . ARG A 1 188 ? 0.099 -24.422 -21.562 1 91.5 188 ARG A C 1
ATOM 1474 O O . ARG A 1 188 ? -0.969 -25.031 -21.438 1 91.5 188 ARG A O 1
ATOM 1481 N N . MET B 1 1 ? 2.764 -14.016 8.805 1 48.5 1 MET B N 1
ATOM 1482 C CA . MET B 1 1 ? 2.506 -12.625 9.18 1 48.5 1 MET B CA 1
ATOM 1483 C C . MET B 1 1 ? 1.158 -12.156 8.641 1 48.5 1 MET B C 1
ATOM 1485 O O . MET B 1 1 ? 0.717 -12.602 7.582 1 48.5 1 MET B O 1
ATOM 1489 N N . GLY B 1 2 ? 0.164 -12.008 9.516 1 58.66 2 GLY B N 1
ATOM 1490 C CA . GLY B 1 2 ? -1.231 -11.688 9.258 1 58.66 2 GLY B CA 1
ATOM 1491 C C . GLY B 1 2 ? -1.411 -10.414 8.453 1 58.66 2 GLY B C 1
ATOM 1492 O O . GLY B 1 2 ? -0.503 -9.586 8.383 1 58.66 2 GLY B O 1
ATOM 1493 N N . MET B 1 3 ? -2.385 -10.422 7.656 1 59.91 3 MET B N 1
ATOM 1494 C CA . MET B 1 3 ? -2.754 -9.227 6.895 1 59.91 3 MET B CA 1
ATOM 1495 C C . MET B 1 3 ? -3.047 -8.062 7.824 1 59.91 3 MET B C 1
ATOM 1497 O O . MET B 1 3 ? -3.711 -8.227 8.852 1 59.91 3 MET B O 1
ATOM 1501 N N . TYR B 1 4 ? -2.219 -6.863 7.641 1 65.88 4 TYR B N 1
ATOM 1502 C CA . TYR B 1 4 ? -2.51 -5.66 8.406 1 65.88 4 TYR B CA 1
ATOM 1503 C C . TYR B 1 4 ? -2.561 -4.434 7.5 1 65.88 4 TYR B C 1
ATOM 1505 O O . TYR B 1 4 ? -1.644 -4.203 6.707 1 65.88 4 TYR B O 1
ATOM 1513 N N . VAL B 1 5 ? -3.775 -3.854 7.426 1 66.94 5 VAL B N 1
ATOM 1514 C CA . VAL B 1 5 ? -3.916 -2.564 6.762 1 66.94 5 VAL B CA 1
ATOM 1515 C C . VAL B 1 5 ? -4.566 -1.56 7.711 1 66.94 5 VAL B C 1
ATOM 1517 O O . VAL B 1 5 ? -5.578 -1.862 8.344 1 66.94 5 VAL B O 1
ATOM 1520 N N . TRP B 1 6 ? -3.814 -0.44 7.949 1 73.19 6 TRP B N 1
ATOM 1521 C CA . TRP B 1 6 ? -4.469 0.636 8.688 1 73.19 6 TRP B CA 1
ATOM 1522 C C . TRP B 1 6 ? -5.699 1.136 7.934 1 73.19 6 TRP B C 1
ATOM 1524 O O . TRP B 1 6 ? -5.641 1.387 6.73 1 73.19 6 TRP B O 1
ATOM 1534 N N . PRO B 1 7 ? -6.766 1.37 8.539 1 76.44 7 PRO B N 1
ATOM 1535 C CA . PRO B 1 7 ? -8.047 1.593 7.867 1 76.44 7 PRO B CA 1
ATOM 1536 C C . PRO B 1 7 ? -8.062 2.869 7.031 1 76.44 7 PRO B C 1
ATOM 1538 O O . PRO B 1 7 ? -8.789 2.955 6.039 1 76.44 7 PRO B O 1
ATOM 1541 N N . SER B 1 8 ? -7.301 3.822 7.398 1 85.19 8 SER B N 1
ATOM 1542 C CA . SER B 1 8 ? -7.414 5.113 6.727 1 85.19 8 SER B CA 1
ATOM 1543 C C . SER B 1 8 ? -6.457 5.207 5.543 1 85.19 8 SER B C 1
ATOM 1545 O O . SER B 1 8 ? -6.582 6.105 4.707 1 85.19 8 SER B O 1
ATOM 1547 N N . ALA B 1 9 ? -5.496 4.305 5.461 1 87.94 9 ALA B N 1
ATOM 1548 C CA . ALA B 1 9 ? -4.48 4.363 4.418 1 87.94 9 ALA B CA 1
ATOM 1549 C C . ALA B 1 9 ? -5.098 4.145 3.037 1 87.94 9 ALA B C 1
ATOM 1551 O O . ALA B 1 9 ? -4.82 4.895 2.1 1 87.94 9 ALA B O 1
ATOM 1552 N N . PRO B 1 10 ? -6.035 3.164 2.889 1 87.38 10 PRO B N 1
ATOM 1553 C CA . PRO B 1 10 ? -6.664 2.982 1.577 1 87.38 10 PRO B CA 1
ATOM 1554 C C . PRO B 1 10 ? -7.492 4.191 1.149 1 87.38 10 PRO B C 1
ATOM 1556 O O . PRO B 1 10 ? -7.582 4.492 -0.044 1 87.38 10 PRO B O 1
ATOM 1559 N N . VAL B 1 11 ? -8.07 4.859 2.125 1 87.81 11 VAL B N 1
ATOM 1560 C CA . VAL B 1 11 ? -8.883 6.035 1.832 1 87.81 11 VAL B CA 1
ATOM 1561 C C . VAL B 1 11 ? -7.992 7.156 1.298 1 87.81 11 VAL B C 1
ATOM 1563 O O . VAL B 1 11 ? -8.32 7.793 0.292 1 87.81 11 VAL B O 1
ATOM 1566 N N . LEU B 1 12 ? -6.906 7.359 1.987 1 92.69 12 LEU B N 1
ATOM 1567 C CA . LEU B 1 12 ? -5.973 8.375 1.517 1 92.69 12 LEU B CA 1
ATOM 1568 C C . LEU B 1 12 ? -5.422 8.016 0.142 1 92.69 12 LEU B C 1
ATOM 1570 O O . LEU B 1 12 ? -5.277 8.883 -0.722 1 92.69 12 LEU B O 1
ATOM 1574 N N . ALA B 1 13 ? -5.133 6.758 -0.061 1 92.06 13 ALA B N 1
ATOM 1575 C CA . ALA B 1 13 ? -4.645 6.289 -1.356 1 92.06 13 ALA B CA 1
ATOM 1576 C C . ALA B 1 13 ? -5.668 6.559 -2.457 1 92.06 13 ALA B C 1
ATOM 1578 O O . ALA B 1 13 ? -5.309 6.973 -3.561 1 92.06 13 ALA B O 1
ATOM 1579 N N . GLN B 1 14 ? -6.914 6.34 -2.176 1 90.94 14 GLN B N 1
ATOM 1580 C CA . GLN B 1 14 ? -7.98 6.605 -3.135 1 90.94 14 GLN B CA 1
ATOM 1581 C C . GLN B 1 14 ? -8.062 8.094 -3.463 1 90.94 14 GLN B C 1
ATOM 1583 O O . GLN B 1 14 ? -8.273 8.469 -4.621 1 90.94 14 GLN B O 1
ATOM 1588 N N . PHE B 1 15 ? -7.977 8.898 -2.443 1 93.88 15 PHE B N 1
ATOM 1589 C CA . PHE B 1 15 ? -7.988 10.344 -2.666 1 93.88 15 PHE B CA 1
ATOM 1590 C C . PHE B 1 15 ? -6.844 10.758 -3.582 1 93.88 15 PHE B C 1
ATOM 1592 O O . PHE B 1 15 ? -7.043 11.539 -4.516 1 93.88 15 PHE B O 1
ATOM 1599 N N . ILE B 1 16 ? -5.672 10.203 -3.334 1 96.25 16 ILE B N 1
ATOM 1600 C CA . ILE B 1 16 ? -4.484 10.477 -4.137 1 96.25 16 ILE B CA 1
ATOM 1601 C C . ILE B 1 16 ? -4.73 10.055 -5.582 1 96.25 16 ILE B C 1
ATOM 1603 O O . ILE B 1 16 ? -4.406 10.797 -6.512 1 96.25 16 ILE B O 1
ATOM 1607 N N . TRP B 1 17 ? -5.301 8.93 -5.73 1 92.94 17 TRP B N 1
ATOM 1608 C CA . TRP B 1 17 ? -5.617 8.422 -7.062 1 92.94 17 TRP B CA 1
ATOM 1609 C C . TRP B 1 17 ? -6.57 9.367 -7.793 1 92.94 17 TRP B C 1
ATOM 1611 O O . TRP B 1 17 ? -6.348 9.703 -8.961 1 92.94 17 TRP B O 1
ATOM 1621 N N . LYS B 1 18 ? -7.602 9.789 -7.09 1 92.56 18 LYS B N 1
ATOM 1622 C CA . LYS B 1 18 ? -8.594 10.68 -7.688 1 92.56 18 LYS B CA 1
ATOM 1623 C C . LYS B 1 18 ? -7.98 12.039 -8.023 1 92.56 18 LYS B C 1
ATOM 1625 O O . LYS B 1 18 ? -8.422 12.711 -8.961 1 92.56 18 LYS B O 1
ATOM 1630 N N . ARG B 1 19 ? -6.906 12.375 -7.309 1 96 19 ARG B N 1
ATOM 1631 C CA . ARG B 1 19 ? -6.207 13.633 -7.551 1 96 19 ARG B CA 1
ATOM 1632 C C . ARG B 1 19 ? -4.855 13.391 -8.219 1 96 19 ARG B C 1
ATOM 1634 O O . ARG B 1 19 ? -3.885 14.094 -7.938 1 96 19 ARG B O 1
ATOM 1641 N N . ARG B 1 20 ? -4.777 12.422 -9.008 1 94.81 20 ARG B N 1
ATOM 1642 C CA . ARG B 1 20 ? -3.512 11.953 -9.562 1 94.81 20 ARG B CA 1
ATOM 1643 C C . ARG B 1 20 ? -2.826 13.062 -10.359 1 94.81 20 ARG B C 1
ATOM 1645 O O . ARG B 1 20 ? -1.597 13.148 -10.383 1 94.81 20 ARG B O 1
ATOM 1652 N N . THR B 1 21 ? -3.574 13.961 -11.016 1 95.88 21 THR B N 1
ATOM 1653 C CA . THR B 1 21 ? -2.992 15.055 -11.789 1 95.88 21 THR B CA 1
ATOM 1654 C C . THR B 1 21 ? -2.281 16.047 -10.875 1 95.88 21 THR B C 1
ATOM 1656 O O . THR B 1 21 ? -1.327 16.703 -11.289 1 95.88 21 THR B O 1
ATOM 1659 N N . GLN B 1 22 ? -2.705 16.172 -9.633 1 96.88 22 GLN B N 1
ATOM 1660 C CA . GLN B 1 22 ? -2.121 17.094 -8.664 1 96.88 22 GLN B CA 1
ATOM 1661 C C . GLN B 1 22 ? -0.895 16.484 -7.992 1 96.88 22 GLN B C 1
ATOM 1663 O O . GLN B 1 22 ? -0.162 17.172 -7.277 1 96.88 22 GLN B O 1
ATOM 1668 N N . VAL B 1 23 ? -0.708 15.227 -8.227 1 96.5 23 VAL B N 1
ATOM 1669 C CA . VAL B 1 23 ? 0.35 14.492 -7.543 1 96.5 23 VAL B CA 1
ATOM 1670 C C . VAL B 1 23 ? 1.567 14.367 -8.453 1 96.5 23 VAL B C 1
ATOM 1672 O O . VAL B 1 23 ? 2.707 14.367 -7.984 1 96.5 23 VAL B O 1
ATOM 1675 N N . HIS B 1 24 ? 1.341 14.281 -9.734 1 95.5 24 HIS B N 1
ATOM 1676 C CA . HIS B 1 24 ? 2.406 14.078 -10.711 1 95.5 24 HIS B CA 1
ATOM 1677 C C . HIS B 1 24 ? 3.43 15.211 -10.648 1 95.5 24 HIS B C 1
ATOM 1679 O O . HIS B 1 24 ? 3.066 16.391 -10.695 1 95.5 24 HIS B O 1
ATOM 1685 N N . GLY B 1 25 ? 4.691 14.828 -10.461 1 94.75 25 GLY B N 1
ATOM 1686 C CA . GLY B 1 25 ? 5.777 15.797 -10.477 1 94.75 25 GLY B CA 1
ATOM 1687 C C . GLY B 1 25 ? 5.91 16.562 -9.18 1 94.75 25 GLY B C 1
ATOM 1688 O O . GLY B 1 25 ? 6.77 17.453 -9.062 1 94.75 25 GLY B O 1
ATOM 1689 N N . LYS B 1 26 ? 5.117 16.328 -8.188 1 97.44 26 LYS B N 1
ATOM 1690 C CA . LYS B 1 26 ? 5.129 17.078 -6.93 1 97.44 26 LYS B CA 1
ATOM 1691 C C . LYS B 1 26 ? 6.07 16.422 -5.918 1 97.44 26 LYS B C 1
ATOM 1693 O O . LYS B 1 26 ? 6.309 15.211 -5.973 1 97.44 26 LYS B O 1
ATOM 1698 N N . GLN B 1 27 ? 6.645 17.219 -5.098 1 97.5 27 GLN B N 1
ATOM 1699 C CA . GLN B 1 27 ? 7.426 16.75 -3.957 1 97.5 27 GLN B CA 1
ATOM 1700 C C . GLN B 1 27 ? 6.52 16.406 -2.779 1 97.5 27 GLN B C 1
ATOM 1702 O O . GLN B 1 27 ? 5.844 17.281 -2.23 1 97.5 27 GLN B O 1
ATOM 1707 N N . ILE B 1 28 ? 6.578 15.141 -2.391 1 97.81 28 ILE B N 1
ATOM 1708 C CA . ILE B 1 28 ? 5.586 14.648 -1.442 1 97.81 28 ILE B CA 1
ATOM 1709 C C . ILE B 1 28 ? 6.293 14.047 -0.229 1 97.81 28 ILE B C 1
ATOM 1711 O O . ILE B 1 28 ? 7.258 13.289 -0.374 1 97.81 28 ILE B O 1
ATOM 1715 N N . LEU B 1 29 ? 5.859 14.422 0.95 1 97.12 29 LEU B N 1
ATOM 1716 C CA . LEU B 1 29 ? 6.34 13.859 2.209 1 97.12 29 LEU B CA 1
ATOM 1717 C C . LEU B 1 29 ? 5.23 13.102 2.926 1 97.12 29 LEU B C 1
ATOM 1719 O O . LEU B 1 29 ? 4.156 13.656 3.178 1 97.12 29 LEU B O 1
ATOM 1723 N N . GLU B 1 30 ? 5.43 11.828 3.143 1 95.94 30 GLU B N 1
ATOM 1724 C CA . GLU B 1 30 ? 4.504 11.102 4.008 1 95.94 30 GLU B CA 1
ATOM 1725 C C . GLU B 1 30 ? 5.051 10.977 5.426 1 95.94 30 GLU B C 1
ATOM 1727 O O . GLU B 1 30 ? 6.164 10.484 5.625 1 95.94 30 GLU B O 1
ATOM 1732 N N . ILE B 1 31 ? 4.316 11.492 6.367 1 94.75 31 ILE B N 1
ATOM 1733 C CA . ILE B 1 31 ? 4.699 11.32 7.766 1 94.75 31 ILE B CA 1
ATOM 1734 C C . ILE B 1 31 ? 3.953 10.133 8.367 1 94.75 31 ILE B C 1
ATOM 1736 O O . ILE B 1 31 ? 2.779 9.914 8.055 1 94.75 31 ILE B O 1
ATOM 1740 N N . GLY B 1 32 ? 4.637 9.375 9.242 1 90.62 32 GLY B N 1
ATOM 1741 C CA . GLY B 1 32 ? 4.031 8.141 9.727 1 90.62 32 GLY B CA 1
ATOM 1742 C C . GLY B 1 32 ? 3.654 7.18 8.617 1 90.62 32 GLY B C 1
ATOM 1743 O O . GLY B 1 32 ? 2.514 6.719 8.555 1 90.62 32 GLY B O 1
ATOM 1744 N N . ALA B 1 33 ? 4.574 6.82 7.789 1 89.06 33 ALA B N 1
ATOM 1745 C CA . ALA B 1 33 ? 4.293 6.113 6.539 1 89.06 33 ALA B CA 1
ATOM 1746 C C . ALA B 1 33 ? 3.777 4.703 6.812 1 89.06 33 ALA B C 1
ATOM 1748 O O . ALA B 1 33 ? 3.035 4.141 6.004 1 89.06 33 ALA B O 1
ATOM 1749 N N . GLY B 1 34 ? 4.219 4.086 7.996 1 82.5 34 GLY B N 1
ATOM 1750 C CA . GLY B 1 34 ? 3.742 2.746 8.305 1 82.5 34 GLY B CA 1
ATOM 1751 C C . GLY B 1 34 ? 3.988 1.754 7.184 1 82.5 34 GLY B C 1
ATOM 1752 O O . GLY B 1 34 ? 5.137 1.408 6.895 1 82.5 34 GLY B O 1
ATOM 1753 N N . THR B 1 35 ? 2.891 1.358 6.48 1 79.31 35 THR B N 1
ATOM 1754 C CA . THR B 1 35 ? 3.002 0.433 5.359 1 79.31 35 THR B CA 1
ATOM 1755 C C . THR B 1 35 ? 3.311 1.184 4.066 1 79.31 35 THR B C 1
ATOM 1757 O O . THR B 1 35 ? 3.58 0.567 3.035 1 79.31 35 THR B O 1
ATOM 1760 N N . ALA B 1 36 ? 3.25 2.416 4.031 1 87.56 36 ALA B N 1
ATOM 1761 C CA . ALA B 1 36 ? 3.652 3.322 2.957 1 87.56 36 ALA B CA 1
ATOM 1762 C C . ALA B 1 36 ? 2.697 3.229 1.772 1 87.56 36 ALA B C 1
ATOM 1764 O O . ALA B 1 36 ? 3.041 3.625 0.656 1 87.56 36 ALA B O 1
ATOM 1765 N N . LEU B 1 37 ? 1.492 2.75 2.057 1 88.06 37 LEU B N 1
ATOM 1766 C CA . LEU B 1 37 ? 0.525 2.588 0.977 1 88.06 37 LEU B CA 1
ATOM 1767 C C . LEU B 1 37 ? 0.253 3.92 0.285 1 88.06 37 LEU B C 1
ATOM 1769 O O . LEU B 1 37 ? 0.417 4.035 -0.932 1 88.06 37 LEU B O 1
ATOM 1773 N N . PRO B 1 38 ? -0.073 5 0.991 1 93.44 38 PRO B N 1
ATOM 1774 C CA . PRO B 1 38 ? -0.348 6.262 0.295 1 93.44 38 PRO B CA 1
ATOM 1775 C C . PRO B 1 38 ? 0.868 6.793 -0.458 1 93.44 38 PRO B C 1
ATOM 1777 O O . PRO B 1 38 ? 0.747 7.223 -1.609 1 93.44 38 PRO B O 1
ATOM 1780 N N . GLY B 1 39 ? 2.041 6.727 0.201 1 93.12 39 GLY B N 1
ATOM 1781 C CA . GLY B 1 39 ? 3.256 7.227 -0.42 1 93.12 39 GLY B CA 1
ATOM 1782 C C . GLY B 1 39 ? 3.645 6.465 -1.673 1 93.12 39 GLY B C 1
ATOM 1783 O O . GLY B 1 39 ? 4.066 7.062 -2.664 1 93.12 39 GLY B O 1
ATOM 1784 N N . ILE B 1 40 ? 3.482 5.199 -1.651 1 88.88 40 ILE B N 1
ATOM 1785 C CA . ILE B 1 40 ? 3.842 4.379 -2.803 1 88.88 40 ILE B CA 1
ATOM 1786 C C . ILE B 1 40 ? 2.869 4.645 -3.951 1 88.88 40 ILE B C 1
ATOM 1788 O O . ILE B 1 40 ? 3.279 4.738 -5.109 1 88.88 40 ILE B O 1
ATOM 1792 N N . VAL B 1 41 ? 1.577 4.77 -3.658 1 91.75 41 VAL B N 1
ATOM 1793 C CA . VAL B 1 41 ? 0.602 5.121 -4.688 1 91.75 41 VAL B CA 1
ATOM 1794 C C . VAL B 1 41 ? 0.971 6.465 -5.312 1 91.75 41 VAL B C 1
ATOM 1796 O O . VAL B 1 41 ? 0.958 6.609 -6.535 1 91.75 41 VAL B O 1
ATOM 1799 N N . ALA B 1 42 ? 1.377 7.395 -4.488 1 94.94 42 ALA B N 1
ATOM 1800 C CA . ALA B 1 42 ? 1.796 8.695 -5 1 94.94 42 ALA B CA 1
ATOM 1801 C C . ALA B 1 42 ? 3.014 8.562 -5.91 1 94.94 42 ALA B C 1
ATOM 1803 O O . ALA B 1 42 ? 3.096 9.219 -6.949 1 94.94 42 ALA B O 1
ATOM 1804 N N . ALA B 1 43 ? 3.928 7.691 -5.523 1 91.5 43 ALA B N 1
ATOM 1805 C CA . ALA B 1 43 ? 5.129 7.473 -6.324 1 91.5 43 ALA B CA 1
ATOM 1806 C C . ALA B 1 43 ? 4.781 6.852 -7.676 1 91.5 43 ALA B C 1
ATOM 1808 O O . ALA B 1 43 ? 5.328 7.25 -8.703 1 91.5 43 ALA B O 1
ATOM 1809 N N . LEU B 1 44 ? 3.883 5.906 -7.656 1 89.75 44 LEU B N 1
ATOM 1810 C CA . LEU B 1 44 ? 3.453 5.254 -8.891 1 89.75 44 LEU B CA 1
ATOM 1811 C C . LEU B 1 44 ? 2.83 6.266 -9.844 1 89.75 44 LEU B C 1
ATOM 1813 O O . LEU B 1 44 ? 2.918 6.105 -11.062 1 89.75 44 LEU B O 1
ATOM 1817 N N . LEU B 1 45 ? 2.246 7.293 -9.289 1 92.88 45 LEU B N 1
ATOM 1818 C CA . LEU B 1 45 ? 1.553 8.305 -10.07 1 92.88 45 LEU B CA 1
ATOM 1819 C C . LEU B 1 45 ? 2.512 9.406 -10.508 1 92.88 45 LEU B C 1
ATOM 1821 O O . LEU B 1 45 ? 2.09 10.414 -11.086 1 92.88 45 LEU B O 1
ATOM 1825 N N . GLY B 1 46 ? 3.811 9.242 -10.188 1 90.81 46 GLY B N 1
ATOM 1826 C CA . GLY B 1 46 ? 4.816 10.156 -10.688 1 90.81 46 GLY B CA 1
ATOM 1827 C C . GLY B 1 46 ? 5.246 11.195 -9.664 1 90.81 46 GLY B C 1
ATOM 1828 O O . GLY B 1 46 ? 5.945 12.156 -9.992 1 90.81 46 GLY B O 1
ATOM 1829 N N . GLY B 1 47 ? 4.824 11.055 -8.414 1 94.06 47 GLY B N 1
ATOM 1830 C CA . GLY B 1 47 ? 5.297 11.922 -7.348 1 94.06 47 GLY B CA 1
ATOM 1831 C C . GLY B 1 47 ? 6.699 11.586 -6.879 1 94.06 47 GLY B C 1
ATOM 1832 O O . GLY B 1 47 ? 7.121 10.43 -6.949 1 94.06 47 GLY B O 1
ATOM 1833 N N . CYS B 1 48 ? 7.41 12.609 -6.473 1 93.44 48 CYS B N 1
ATOM 1834 C CA . CYS B 1 48 ? 8.672 12.414 -5.773 1 93.44 48 CYS B CA 1
ATOM 1835 C C . CYS B 1 48 ? 8.453 12.305 -4.27 1 93.44 48 CYS B C 1
ATOM 1837 O O . CYS B 1 48 ? 8.141 13.297 -3.609 1 93.44 48 CYS B O 1
ATOM 1839 N N . VAL B 1 49 ? 8.641 11.078 -3.709 1 93.38 49 VAL B N 1
ATOM 1840 C CA . VAL B 1 49 ? 8.078 10.805 -2.393 1 93.38 49 VAL B CA 1
ATOM 1841 C C . VAL B 1 49 ? 9.203 10.586 -1.382 1 93.38 49 VAL B C 1
ATOM 1843 O O . VAL B 1 49 ? 10.172 9.883 -1.668 1 93.38 49 VAL B O 1
ATOM 1846 N N . ILE B 1 50 ? 9.086 11.234 -0.279 1 91.88 50 ILE B N 1
ATOM 1847 C CA . ILE B 1 50 ? 9.852 10.922 0.921 1 91.88 50 ILE B CA 1
ATOM 1848 C C . ILE B 1 50 ? 8.953 10.25 1.953 1 91.88 50 ILE B C 1
ATOM 1850 O O . ILE B 1 50 ? 7.93 10.812 2.354 1 91.88 50 ILE B O 1
ATOM 1854 N N . LEU B 1 51 ? 9.289 9.039 2.268 1 91.06 51 LEU B N 1
ATOM 1855 C CA . LEU B 1 51 ? 8.602 8.328 3.344 1 91.06 51 LEU B CA 1
ATOM 1856 C C . LEU B 1 51 ? 9.312 8.547 4.676 1 91.06 51 LEU B C 1
ATOM 1858 O O . LEU B 1 51 ? 10.539 8.477 4.746 1 91.06 51 LEU B O 1
ATOM 1862 N N . SER B 1 52 ? 8.492 8.844 5.723 1 89.69 52 SER B N 1
ATOM 1863 C CA . SER B 1 52 ? 9.102 9 7.039 1 89.69 52 SER B CA 1
ATOM 1864 C C . SER B 1 52 ? 8.281 8.305 8.117 1 89.69 52 SER B C 1
ATOM 1866 O O . SER B 1 52 ? 7.09 8.047 7.93 1 89.69 52 SER B O 1
ATOM 1868 N N . ASP B 1 53 ? 8.922 7.953 9.141 1 86.69 53 ASP B N 1
ATOM 1869 C CA . ASP B 1 53 ? 8.289 7.375 10.328 1 86.69 53 ASP B CA 1
ATOM 1870 C C . ASP B 1 53 ? 9.055 7.742 11.594 1 86.69 53 ASP B C 1
ATOM 1872 O O . ASP B 1 53 ? 10.258 8.008 11.547 1 86.69 53 ASP B O 1
ATOM 1876 N N . SER B 1 54 ? 8.289 7.91 12.656 1 80.5 54 SER B N 1
ATOM 1877 C CA . SER B 1 54 ? 8.906 8.289 13.922 1 80.5 54 SER B CA 1
ATOM 1878 C C . SER B 1 54 ? 9.5 7.074 14.633 1 80.5 54 SER B C 1
ATOM 1880 O O . SER B 1 54 ? 10.25 7.219 15.594 1 80.5 54 SER B O 1
ATOM 1882 N N . GLY B 1 55 ? 9.047 5.883 14.242 1 69.56 55 GLY B N 1
ATOM 1883 C CA . GLY B 1 55 ? 9.508 4.684 14.922 1 69.56 55 GLY B CA 1
ATOM 1884 C C . GLY B 1 55 ? 10.977 4.391 14.695 1 69.56 55 GLY B C 1
ATOM 1885 O O . GLY B 1 55 ? 11.555 4.828 13.695 1 69.56 55 GLY B O 1
ATOM 1886 N N . SER B 1 56 ? 11.812 4.129 15.758 1 55.59 56 SER B N 1
ATOM 1887 C CA . SER B 1 56 ? 13.234 3.828 15.781 1 55.59 56 SER B CA 1
ATOM 1888 C C . SER B 1 56 ? 13.547 2.559 15 1 55.59 56 SER B C 1
ATOM 1890 O O . SER B 1 56 ? 14.68 2.066 15.031 1 55.59 56 SER B O 1
ATOM 1892 N N . TYR B 1 57 ? 12.641 2.016 14.258 1 52.91 57 TYR B N 1
ATOM 1893 C CA . TYR B 1 57 ? 13.102 0.664 13.953 1 52.91 57 TYR B CA 1
ATOM 1894 C C . TYR B 1 57 ? 13.953 0.65 12.695 1 52.91 57 TYR B C 1
ATOM 1896 O O . TYR B 1 57 ? 13.445 0.832 11.586 1 52.91 57 TYR B O 1
ATOM 1904 N N . PRO B 1 58 ? 15.188 0.589 12.852 1 50.88 58 PRO B N 1
ATOM 1905 C CA . PRO B 1 58 ? 16.219 0.625 11.812 1 50.88 58 PRO B CA 1
ATOM 1906 C C . PRO B 1 58 ? 15.945 -0.35 10.672 1 50.88 58 PRO B C 1
ATOM 1908 O O . PRO B 1 58 ? 16.141 -0.006 9.5 1 50.88 58 PRO B O 1
ATOM 1911 N N . GLN B 1 59 ? 15.68 -1.556 11.094 1 49.84 59 GLN B N 1
ATOM 1912 C CA . GLN B 1 59 ? 15.742 -2.617 10.094 1 49.84 59 GLN B CA 1
ATOM 1913 C C . GLN B 1 59 ? 14.633 -2.461 9.055 1 49.84 59 GLN B C 1
ATOM 1915 O O . GLN B 1 59 ? 14.844 -2.723 7.871 1 49.84 59 GLN B O 1
ATOM 1920 N N . CYS B 1 60 ? 13.516 -2.076 9.516 1 49.31 60 CYS B N 1
ATOM 1921 C CA . CYS B 1 60 ? 12.375 -2.002 8.609 1 49.31 60 CYS B CA 1
ATOM 1922 C C . CYS B 1 60 ? 12.578 -0.92 7.559 1 49.31 60 CYS B C 1
ATOM 1924 O O . CYS B 1 60 ? 12.289 -1.133 6.379 1 49.31 60 CYS B O 1
ATOM 1926 N N . LYS B 1 61 ? 13.312 0.223 7.965 1 52.72 61 LYS B N 1
ATOM 1927 C CA . LYS B 1 61 ? 13.594 1.354 7.086 1 52.72 61 LYS B CA 1
ATOM 1928 C C . LYS B 1 61 ? 14.531 0.949 5.953 1 52.72 61 LYS B C 1
ATOM 1930 O O . LYS B 1 61 ? 14.289 1.286 4.789 1 52.72 61 LYS B O 1
ATOM 1935 N N . ALA B 1 62 ? 15.453 0.277 6.512 1 51.78 62 ALA B N 1
ATOM 1936 C CA . ALA B 1 62 ? 16.516 -0.033 5.559 1 51.78 62 ALA B CA 1
ATOM 1937 C C . ALA B 1 62 ? 16 -0.92 4.43 1 51.78 62 ALA B C 1
ATOM 1939 O O . ALA B 1 62 ? 16.344 -0.709 3.264 1 51.78 62 ALA B O 1
ATOM 1940 N N . ASN B 1 63 ? 15.102 -1.753 4.879 1 53.12 63 ASN B N 1
ATOM 1941 C CA . ASN B 1 63 ? 14.633 -2.711 3.879 1 53.12 63 ASN B CA 1
ATOM 1942 C C . ASN B 1 63 ? 13.672 -2.066 2.887 1 53.12 63 ASN B C 1
ATOM 1944 O O . ASN B 1 63 ? 13.742 -2.33 1.686 1 53.12 63 ASN B O 1
ATOM 1948 N N . CYS B 1 64 ? 12.922 -1.115 3.412 1 56.19 64 CYS B N 1
ATOM 1949 C CA . CYS B 1 64 ? 11.977 -0.466 2.512 1 56.19 64 CYS B CA 1
ATOM 1950 C C . CYS B 1 64 ? 12.711 0.386 1.479 1 56.19 64 CYS B C 1
ATOM 1952 O O . CYS B 1 64 ? 12.375 0.347 0.293 1 56.19 64 CYS B O 1
ATOM 1954 N N . ILE B 1 65 ? 13.766 1.102 2.059 1 55.5 65 ILE B N 1
ATOM 1955 C CA . ILE B 1 65 ? 14.539 2.014 1.227 1 55.5 65 ILE B CA 1
ATOM 1956 C C . ILE B 1 65 ? 15.203 1.238 0.093 1 55.5 65 ILE B C 1
ATOM 1958 O O . ILE B 1 65 ? 15.117 1.633 -1.072 1 55.5 65 ILE B O 1
ATOM 1962 N N . GLU B 1 66 ? 15.758 0.29 0.601 1 55.53 66 GLU B N 1
ATOM 1963 C CA . GLU B 1 66 ? 16.562 -0.456 -0.368 1 55.53 66 GLU B CA 1
ATOM 1964 C C . GLU B 1 66 ? 15.672 -1.114 -1.421 1 55.53 66 GLU B C 1
ATOM 1966 O O . GLU B 1 66 ? 16.031 -1.165 -2.6 1 55.53 66 GLU B O 1
ATOM 1971 N N . THR B 1 67 ? 14.539 -1.408 -0.932 1 57.47 67 THR B N 1
ATOM 1972 C CA . THR B 1 67 ? 13.625 -2.098 -1.837 1 57.47 67 THR B CA 1
ATOM 1973 C C . THR B 1 67 ? 13.031 -1.125 -2.854 1 57.47 67 THR B C 1
ATOM 1975 O O . THR B 1 67 ? 12.977 -1.426 -4.047 1 57.47 67 THR B O 1
ATOM 1978 N N . CYS B 1 68 ? 12.656 0.016 -2.318 1 60.19 68 CYS B N 1
ATOM 1979 C CA . CYS B 1 68 ? 12.086 0.997 -3.232 1 60.19 68 CYS B CA 1
ATOM 1980 C C . CYS B 1 68 ? 13.117 1.452 -4.258 1 60.19 68 CYS B C 1
ATOM 1982 O O . CYS B 1 68 ? 12.812 1.556 -5.449 1 60.19 68 CYS B O 1
ATOM 1984 N N . LYS B 1 69 ? 14.297 1.699 -3.719 1 57.88 69 LYS B N 1
ATOM 1985 C CA . LYS B 1 69 ? 15.391 2.109 -4.602 1 57.88 69 LYS B CA 1
ATOM 1986 C C . LYS B 1 69 ? 15.68 1.04 -5.648 1 57.88 69 LYS B C 1
ATOM 1988 O O . LYS B 1 69 ? 15.852 1.352 -6.828 1 57.88 69 LYS B O 1
ATOM 1993 N N . ALA B 1 70 ? 15.688 -0.113 -5.207 1 54.28 70 ALA B N 1
ATOM 1994 C CA . ALA B 1 70 ? 16.016 -1.251 -6.062 1 54.28 70 ALA B CA 1
ATOM 1995 C C . ALA B 1 70 ? 14.922 -1.473 -7.113 1 54.28 70 ALA B C 1
ATOM 1997 O O . ALA B 1 70 ? 15.195 -1.997 -8.195 1 54.28 70 ALA B O 1
ATOM 1998 N N . ASN B 1 71 ? 13.742 -0.961 -6.773 1 56.94 71 ASN B N 1
ATOM 1999 C CA . ASN B 1 71 ? 12.633 -1.312 -7.648 1 56.94 71 ASN B CA 1
ATOM 2000 C C . ASN B 1 71 ? 12.266 -0.16 -8.578 1 56.94 71 ASN B C 1
ATOM 2002 O O . ASN B 1 71 ? 11.172 -0.145 -9.156 1 56.94 71 ASN B O 1
ATOM 2006 N N . GLY B 1 72 ? 13.203 0.664 -8.633 1 58 72 GLY B N 1
ATOM 2007 C CA . GLY B 1 72 ? 13.016 1.733 -9.602 1 58 72 GLY B CA 1
ATOM 2008 C C . GLY B 1 72 ? 12.047 2.803 -9.125 1 58 72 GLY B C 1
ATOM 2009 O O . GLY B 1 72 ? 11.609 3.641 -9.914 1 58 72 GLY B O 1
ATOM 2010 N N . LEU B 1 73 ? 11.469 2.447 -8 1 63.19 73 LEU B N 1
ATOM 2011 C CA . LEU B 1 73 ? 10.781 3.598 -7.418 1 63.19 73 LEU B CA 1
ATOM 2012 C C . LEU B 1 73 ? 11.789 4.645 -6.945 1 63.19 73 LEU B C 1
ATOM 2014 O O . LEU B 1 73 ? 11.953 4.852 -5.742 1 63.19 73 LEU B O 1
ATOM 2018 N N . THR B 1 74 ? 12.609 5.062 -7.969 1 59.66 74 THR B N 1
ATOM 2019 C CA . THR B 1 74 ? 13.789 5.887 -7.77 1 59.66 74 THR B CA 1
ATOM 2020 C C . THR B 1 74 ? 13.43 7.191 -7.062 1 59.66 74 THR B C 1
ATOM 2022 O O . THR B 1 74 ? 14.297 7.844 -6.473 1 59.66 74 THR B O 1
ATOM 2025 N N . ASP B 1 75 ? 12.211 7.383 -7.027 1 69.75 75 ASP B N 1
ATOM 2026 C CA . ASP B 1 75 ? 11.914 8.695 -6.469 1 69.75 75 ASP B CA 1
ATOM 2027 C C . ASP B 1 75 ? 11.281 8.578 -5.082 1 69.75 75 ASP B C 1
ATOM 2029 O O . ASP B 1 75 ? 10.383 9.344 -4.734 1 69.75 75 ASP B O 1
ATOM 2033 N N . VAL B 1 76 ? 11.625 7.41 -4.441 1 80.06 76 VAL B N 1
ATOM 2034 C CA . VAL B 1 76 ? 11.172 7.25 -3.066 1 80.06 76 VAL B CA 1
ATOM 2035 C C . VAL B 1 76 ? 12.367 7.262 -2.119 1 80.06 76 VAL B C 1
ATOM 2037 O O . VAL B 1 76 ? 13.336 6.52 -2.322 1 80.06 76 VAL B O 1
ATOM 2040 N N . GLN B 1 77 ? 12.398 8.109 -1.196 1 82.62 77 GLN B N 1
ATOM 2041 C CA . GLN B 1 77 ? 13.383 8.188 -0.122 1 82.62 77 GLN B CA 1
ATOM 2042 C C . GLN B 1 77 ? 12.742 7.891 1.232 1 82.62 77 GLN B C 1
ATOM 2044 O O . GLN B 1 77 ? 11.539 8.086 1.411 1 82.62 77 GLN B O 1
ATOM 2049 N N . VAL B 1 78 ? 13.57 7.371 2.117 1 83.31 78 VAL B N 1
ATOM 2050 C CA . VAL B 1 78 ? 13.078 7.086 3.463 1 83.31 78 VAL B CA 1
ATOM 2051 C C . VAL B 1 78 ? 13.938 7.816 4.492 1 83.31 78 VAL B C 1
ATOM 2053 O O . VAL B 1 78 ? 15.172 7.824 4.387 1 83.31 78 VAL B O 1
ATOM 2056 N N . LEU B 1 79 ? 13.266 8.469 5.41 1 83.31 79 LEU B N 1
ATOM 2057 C CA . LEU B 1 79 ? 14.023 9.094 6.492 1 83.31 79 LEU B CA 1
ATOM 2058 C C . LEU B 1 79 ? 13.266 8.992 7.812 1 83.31 79 LEU B C 1
ATOM 2060 O O . LEU B 1 79 ? 12.07 8.688 7.824 1 83.31 79 LEU B O 1
ATOM 2064 N N . HIS B 1 80 ? 13.969 9.094 8.859 1 84.44 80 HIS B N 1
ATOM 2065 C CA . HIS B 1 80 ? 13.398 9.133 10.203 1 84.44 80 HIS B CA 1
ATOM 2066 C C . HIS B 1 80 ? 13.008 10.555 10.602 1 84.44 80 HIS B C 1
ATOM 2068 O O . HIS B 1 80 ? 13.836 11.469 10.523 1 84.44 80 HIS B O 1
ATOM 2074 N N . LEU B 1 81 ? 11.789 10.742 10.93 1 88.44 81 LEU B N 1
ATOM 2075 C CA . LEU B 1 81 ? 11.312 12.047 11.391 1 88.44 81 LEU B CA 1
ATOM 2076 C C . LEU B 1 81 ? 10.617 11.922 12.742 1 88.44 81 LEU B C 1
ATOM 2078 O O . LEU B 1 81 ? 9.625 11.211 12.875 1 88.44 81 LEU B O 1
ATOM 2082 N N . ASN B 1 82 ? 11.172 12.484 13.773 1 86.06 82 ASN B N 1
ATOM 2083 C CA . ASN B 1 82 ? 10.539 12.555 15.086 1 86.06 82 ASN B CA 1
ATOM 2084 C C . ASN B 1 82 ? 9.445 13.617 15.125 1 86.06 82 ASN B C 1
ATOM 2086 O O . ASN B 1 82 ? 9.703 14.797 14.883 1 86.06 82 ASN B O 1
ATOM 2090 N N . TRP B 1 83 ? 8.289 13.039 15.516 1 87.81 83 TRP B N 1
ATOM 2091 C CA . TRP B 1 83 ? 7.191 14 15.578 1 87.81 83 TRP B CA 1
ATOM 2092 C C . TRP B 1 83 ? 7.426 15.023 16.688 1 87.81 83 TRP B C 1
ATOM 2094 O O . TRP B 1 83 ? 7.848 14.672 17.781 1 87.81 83 TRP B O 1
ATOM 2104 N N . GLY B 1 84 ? 7.332 16.266 16.5 1 80.69 84 GLY B N 1
ATOM 2105 C CA . GLY B 1 84 ? 7.387 17.297 17.516 1 80.69 84 GLY B CA 1
ATOM 2106 C C . GLY B 1 84 ? 8.789 17.812 17.75 1 80.69 84 GLY B C 1
ATOM 2107 O O . GLY B 1 84 ? 9 18.703 18.594 1 80.69 84 GLY B O 1
ATOM 2108 N N . ARG B 1 85 ? 9.727 17.188 17.125 1 86.56 85 ARG B N 1
ATOM 2109 C CA . ARG B 1 85 ? 11.094 17.672 17.266 1 86.56 85 ARG B CA 1
ATOM 2110 C C . ARG B 1 85 ? 11.57 18.359 15.992 1 86.56 85 ARG B C 1
ATOM 2112 O O . ARG B 1 85 ? 11.414 17.812 14.898 1 86.56 85 ARG B O 1
ATOM 2119 N N . ILE B 1 86 ? 11.984 19.562 16.188 1 88.75 86 ILE B N 1
ATOM 2120 C CA . ILE B 1 86 ? 12.625 20.266 15.094 1 88.75 86 ILE B CA 1
ATOM 2121 C C . ILE B 1 86 ? 14.125 19.969 15.094 1 88.75 86 ILE B C 1
ATOM 2123 O O . ILE B 1 86 ? 14.883 20.594 15.836 1 88.75 86 ILE B O 1
ATOM 2127 N N . ASP B 1 87 ? 14.531 18.984 14.398 1 91.38 87 ASP B N 1
ATOM 2128 C CA . ASP B 1 87 ? 15.93 18.562 14.336 1 91.38 87 ASP B CA 1
ATOM 2129 C C . ASP B 1 87 ? 16.516 18.766 12.938 1 91.38 87 ASP B C 1
ATOM 2131 O O . ASP B 1 87 ? 15.859 19.375 12.078 1 91.38 87 ASP B O 1
ATOM 2135 N N . HIS B 1 88 ? 17.688 18.359 12.766 1 91.94 88 HIS B N 1
ATOM 2136 C CA . HIS B 1 88 ? 18.391 18.609 11.516 1 91.94 88 HIS B CA 1
ATOM 2137 C C . HIS B 1 88 ? 17.688 17.922 10.344 1 91.94 88 HIS B C 1
ATOM 2139 O O . HIS B 1 88 ? 17.672 18.453 9.227 1 91.94 88 HIS B O 1
ATOM 2145 N N . THR B 1 89 ? 17.172 16.828 10.586 1 90.44 89 THR B N 1
ATOM 2146 C CA . THR B 1 89 ? 16.469 16.094 9.523 1 90.44 89 THR B CA 1
ATOM 2147 C C . THR B 1 89 ? 15.281 16.891 9.008 1 90.44 89 THR B C 1
ATOM 2149 O O . THR B 1 89 ? 15.109 17.047 7.797 1 90.44 89 THR B O 1
ATOM 2152 N N . LEU B 1 90 ? 14.547 17.375 9.914 1 92.94 90 LEU B N 1
ATOM 2153 C CA . LEU B 1 90 ? 13.383 18.188 9.539 1 92.94 90 LEU B CA 1
ATOM 2154 C C . LEU B 1 90 ? 13.812 19.453 8.812 1 92.94 90 LEU B C 1
ATOM 2156 O O . LEU B 1 90 ? 13.227 19.828 7.797 1 92.94 90 LEU B O 1
ATOM 2160 N N . LEU B 1 91 ? 14.883 20.062 9.305 1 93.25 91 LEU B N 1
ATOM 2161 C CA . LEU B 1 91 ? 15.359 21.328 8.766 1 93.25 91 LEU B CA 1
ATOM 2162 C C . LEU B 1 91 ? 15.969 21.125 7.379 1 93.25 91 LEU B C 1
ATOM 2164 O O . LEU B 1 91 ? 16.047 22.078 6.59 1 93.25 91 LEU B O 1
ATOM 2168 N N . SER B 1 92 ? 16.359 19.922 7.117 1 94.25 92 SER B N 1
ATOM 2169 C CA . SER B 1 92 ? 17.062 19.656 5.871 1 94.25 92 SER B CA 1
ATOM 2170 C C . SER B 1 92 ? 16.125 19.094 4.812 1 94.25 92 SER B C 1
ATOM 2172 O O . SER B 1 92 ? 16.562 18.703 3.729 1 94.25 92 SER B O 1
ATOM 2174 N N . LEU B 1 93 ? 14.891 19.016 5.105 1 94.75 93 LEU B N 1
ATOM 2175 C CA . LEU B 1 93 ? 13.93 18.531 4.117 1 94.75 93 LEU B CA 1
ATOM 2176 C C . LEU B 1 93 ? 13.969 19.406 2.861 1 94.75 93 LEU B C 1
ATOM 2178 O O . LEU B 1 93 ? 14.102 20.625 2.947 1 94.75 93 LEU B O 1
ATOM 2182 N N . PRO B 1 94 ? 13.922 18.75 1.701 1 95.25 94 PRO B N 1
ATOM 2183 C CA . PRO B 1 94 ? 13.727 19.547 0.488 1 95.25 94 PRO B CA 1
ATOM 2184 C C . PRO B 1 94 ? 12.344 20.188 0.418 1 95.25 94 PRO B C 1
ATOM 2186 O O . PRO B 1 94 ? 11.578 20.125 1.385 1 95.25 94 PRO B O 1
ATOM 2189 N N . LYS B 1 95 ? 12.133 20.891 -0.646 1 97.62 95 LYS B N 1
ATOM 2190 C CA . LYS B 1 95 ? 10.812 21.453 -0.891 1 97.62 95 LYS B C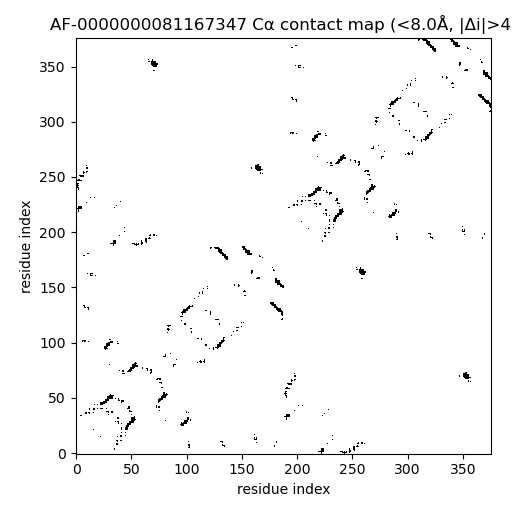A 1
ATOM 2191 C C . LYS B 1 95 ? 9.719 20.391 -0.772 1 97.62 95 LYS B C 1
ATOM 2193 O O . LYS B 1 95 ? 9.891 19.266 -1.246 1 97.62 95 LYS B O 1
ATOM 2198 N N . VAL B 1 96 ? 8.602 20.797 -0.178 1 98.38 96 VAL B N 1
ATOM 2199 C CA . VAL B 1 96 ? 7.453 19.906 -0.019 1 98.38 96 VAL B CA 1
ATOM 2200 C C . VAL B 1 96 ? 6.199 20.578 -0.581 1 98.38 96 VAL B C 1
ATOM 2202 O O . VAL B 1 96 ? 5.859 21.703 -0.2 1 98.38 96 VAL B O 1
ATOM 2205 N N . ASP B 1 97 ? 5.574 19.891 -1.525 1 98.69 97 ASP B N 1
ATOM 2206 C CA . ASP B 1 97 ? 4.328 20.391 -2.098 1 98.69 97 ASP B CA 1
ATOM 2207 C C . ASP B 1 97 ? 3.115 19.797 -1.38 1 98.69 97 ASP B C 1
ATOM 2209 O O . ASP B 1 97 ? 2.1 20.469 -1.209 1 98.69 97 ASP B O 1
ATOM 2213 N N . ILE B 1 98 ? 3.205 18.547 -1.012 1 98.81 98 ILE B N 1
ATOM 2214 C CA . ILE B 1 98 ? 2.109 17.812 -0.374 1 98.81 98 ILE B CA 1
ATOM 2215 C C . ILE B 1 98 ? 2.645 17.016 0.806 1 98.81 98 ILE B C 1
ATOM 2217 O O . ILE B 1 98 ? 3.682 16.359 0.698 1 98.81 98 ILE B O 1
ATOM 2221 N N . ILE B 1 99 ? 2.021 17.125 1.946 1 98.62 99 ILE B N 1
ATOM 2222 C CA . ILE B 1 99 ? 2.264 16.281 3.107 1 98.62 99 ILE B CA 1
ATOM 2223 C C . ILE B 1 99 ? 1.136 15.258 3.246 1 98.62 99 ILE B C 1
ATOM 2225 O O . ILE B 1 99 ? -0.043 15.617 3.182 1 98.62 99 ILE B O 1
ATOM 2229 N N . LEU B 1 100 ? 1.48 13.977 3.354 1 98.25 100 LEU B N 1
ATOM 2230 C CA . LEU B 1 100 ? 0.509 12.906 3.527 1 98.25 100 LEU B CA 1
ATOM 2231 C C . LEU B 1 100 ? 0.597 12.312 4.93 1 98.25 100 LEU B C 1
ATOM 2233 O O . LEU B 1 100 ? 1.692 12.156 5.473 1 98.25 100 LEU B O 1
ATOM 2237 N N . ALA B 1 101 ? -0.555 11.953 5.488 1 96.44 101 ALA B N 1
ATOM 2238 C CA . ALA B 1 101 ? -0.596 11.234 6.758 1 96.44 101 ALA B CA 1
ATOM 2239 C C . ALA B 1 101 ? -1.885 10.43 6.891 1 96.44 101 ALA B C 1
ATOM 2241 O O . ALA B 1 101 ? -2.98 10.961 6.699 1 96.44 101 ALA B O 1
ATOM 2242 N N . SER B 1 102 ? -1.744 9.172 7.148 1 91.81 102 SER B N 1
ATOM 2243 C CA . SER B 1 102 ? -2.906 8.336 7.426 1 91.81 102 SER B CA 1
ATOM 2244 C C . SER B 1 102 ? -2.795 7.672 8.797 1 91.81 102 SER B C 1
ATOM 2246 O O . SER B 1 102 ? -1.817 6.973 9.078 1 91.81 102 SER B O 1
ATOM 2248 N N . ASP B 1 103 ? -3.779 7.934 9.711 1 87.06 103 ASP B N 1
ATOM 2249 C CA . ASP B 1 103 ? -3.926 7.355 11.039 1 87.06 103 ASP B CA 1
ATOM 2250 C C . ASP B 1 103 ? -2.801 7.812 11.969 1 87.06 103 ASP B C 1
ATOM 2252 O O . ASP B 1 103 ? -2.393 7.078 12.867 1 87.06 103 ASP B O 1
ATOM 2256 N N . CYS B 1 104 ? -2.273 8.914 11.656 1 89.75 104 CYS B N 1
ATOM 2257 C CA . CYS B 1 104 ? -1.243 9.461 12.531 1 89.75 104 CYS B CA 1
ATOM 2258 C C . CYS B 1 104 ? -1.861 10.094 13.773 1 89.75 104 CYS B C 1
ATOM 2260 O O . CYS B 1 104 ? -1.257 10.094 14.844 1 89.75 104 CYS B O 1
ATOM 2262 N N . PHE B 1 105 ? -3.037 10.703 13.578 1 87.88 105 PHE B N 1
ATOM 2263 C CA . PHE B 1 105 ? -3.768 11.242 14.719 1 87.88 105 PHE B CA 1
ATOM 2264 C C . PHE B 1 105 ? -4.5 10.133 15.469 1 87.88 105 PHE B C 1
ATOM 2266 O O . PHE B 1 105 ? -5.73 10.141 15.539 1 87.88 105 PHE B O 1
ATOM 2273 N N . TYR B 1 106 ? -3.789 9.25 15.953 1 83.44 106 TYR B N 1
ATOM 2274 C CA . TYR B 1 106 ? -4.281 8.062 16.641 1 83.44 106 TYR B CA 1
ATOM 2275 C C . TYR B 1 106 ? -4.223 8.258 18.156 1 83.44 106 TYR B C 1
ATOM 2277 O O . TYR B 1 106 ? -5.234 8.117 18.844 1 83.44 106 TYR B O 1
ATOM 2285 N N . ASP B 1 107 ? -3.086 8.562 18.688 1 82.94 107 ASP B N 1
ATOM 2286 C CA . ASP B 1 107 ? -2.889 8.883 20.109 1 82.94 107 ASP B CA 1
ATOM 2287 C C . ASP B 1 107 ? -2.918 10.391 20.344 1 82.94 107 ASP B C 1
ATOM 2289 O O . ASP B 1 107 ? -2.094 11.125 19.797 1 82.94 107 ASP B O 1
ATOM 2293 N N . GLU B 1 108 ? -3.812 10.828 21.156 1 83.44 108 GLU B N 1
ATOM 2294 C CA . GLU B 1 108 ? -3.998 12.25 21.438 1 83.44 108 GLU B CA 1
ATOM 2295 C C . GLU B 1 108 ? -2.682 12.906 21.844 1 83.44 108 GLU B C 1
ATOM 2297 O O . GLU B 1 108 ? -2.457 14.086 21.547 1 83.44 108 GLU B O 1
ATOM 2302 N N . LYS B 1 109 ? -1.827 12.148 22.453 1 86.44 109 LYS B N 1
ATOM 2303 C CA . LYS B 1 109 ? -0.572 12.711 22.953 1 86.44 109 LYS B CA 1
ATOM 2304 C C . LYS B 1 109 ? 0.313 13.18 21.797 1 86.44 109 LYS B C 1
ATOM 2306 O O . LYS B 1 109 ? 1.2 14.016 21.984 1 86.44 109 LYS B O 1
ATOM 2311 N N . ASP B 1 110 ? 0.009 12.648 20.625 1 88.94 110 ASP B N 1
ATOM 2312 C CA . ASP B 1 110 ? 0.867 12.961 19.484 1 88.94 110 ASP B CA 1
ATOM 2313 C C . ASP B 1 110 ? 0.276 14.086 18.641 1 88.94 110 ASP B C 1
ATOM 2315 O O . ASP B 1 110 ? 0.938 14.617 17.75 1 88.94 110 ASP B O 1
ATOM 2319 N N . PHE B 1 111 ? -0.919 14.539 18.969 1 89.12 111 PHE B N 1
ATOM 2320 C CA . PHE B 1 111 ? -1.636 15.477 18.109 1 89.12 111 PHE B CA 1
ATOM 2321 C C . PHE B 1 111 ? -0.871 16.781 17.984 1 89.12 111 PHE B C 1
ATOM 2323 O O . PHE B 1 111 ? -0.588 17.234 16.875 1 89.12 111 PHE B O 1
ATOM 2330 N N . GLU B 1 112 ? -0.533 17.328 19.094 1 90.75 112 GLU B N 1
ATOM 2331 C CA . GLU B 1 112 ? 0.159 18.609 19.078 1 90.75 112 GLU B CA 1
ATOM 2332 C C . GLU B 1 112 ? 1.501 18.5 18.359 1 90.75 112 GLU B C 1
ATOM 2334 O O . GLU B 1 112 ? 1.863 19.391 17.594 1 90.75 112 GLU B O 1
ATOM 2339 N N . ASP B 1 113 ? 2.211 17.422 18.641 1 92.94 113 ASP B N 1
ATOM 2340 C CA . ASP B 1 113 ? 3.514 17.219 18.016 1 92.94 113 ASP B CA 1
ATOM 2341 C C . ASP B 1 113 ? 3.387 17.156 16.5 1 92.94 113 ASP B C 1
ATOM 2343 O O . ASP B 1 113 ? 4.191 17.766 15.781 1 92.94 113 ASP B O 1
ATOM 2347 N N . ILE B 1 114 ? 2.418 16.5 16.016 1 93.5 114 ILE B N 1
ATOM 2348 C CA . ILE B 1 114 ? 2.195 16.344 14.578 1 93.5 114 ILE B CA 1
ATOM 2349 C C . ILE B 1 114 ? 1.811 17.688 13.961 1 93.5 114 ILE B C 1
ATOM 2351 O O . ILE B 1 114 ? 2.363 18.094 12.938 1 93.5 114 ILE B O 1
ATOM 2355 N N . VAL B 1 115 ? 0.917 18.406 14.641 1 93.56 115 VAL B N 1
ATOM 2356 C CA . VAL B 1 115 ? 0.431 19.672 14.117 1 93.56 115 VAL B CA 1
ATOM 2357 C C . VAL B 1 115 ? 1.576 20.688 14.062 1 93.56 115 VAL B C 1
ATOM 2359 O O . VAL B 1 115 ? 1.729 21.406 13.078 1 93.56 115 VAL B O 1
ATOM 2362 N N . VAL B 1 116 ? 2.412 20.688 15.094 1 93.69 116 VAL B N 1
ATOM 2363 C CA . VAL B 1 116 ? 3.545 21.609 15.141 1 93.69 116 VAL B CA 1
ATOM 2364 C C . VAL B 1 116 ? 4.5 21.312 13.992 1 93.69 116 VAL B C 1
ATOM 2366 O O . VAL B 1 116 ? 4.969 22.234 13.305 1 93.69 116 VAL B O 1
ATOM 2369 N N . MET B 1 117 ? 4.762 20.109 13.766 1 94.88 117 MET B N 1
ATOM 2370 C CA . MET B 1 117 ? 5.664 19.703 12.688 1 94.88 117 MET B CA 1
ATOM 2371 C C . MET B 1 117 ? 5.102 20.094 11.328 1 94.88 117 MET B C 1
ATOM 2373 O O . MET B 1 117 ? 5.809 20.672 10.5 1 94.88 117 MET B O 1
ATOM 2377 N N . VAL B 1 118 ? 3.887 19.844 11.133 1 96.06 118 VAL B N 1
ATOM 2378 C CA . VAL B 1 118 ? 3.232 20.156 9.867 1 96.06 118 VAL B CA 1
ATOM 2379 C C . VAL B 1 118 ? 3.217 21.672 9.656 1 96.06 118 VAL B C 1
ATOM 2381 O O . VAL B 1 118 ? 3.502 22.156 8.555 1 96.06 118 VAL B O 1
ATOM 2384 N N . ALA B 1 119 ? 2.883 22.359 10.727 1 95.5 119 ALA B N 1
ATOM 2385 C CA . ALA B 1 119 ? 2.861 23.828 10.648 1 95.5 119 ALA B CA 1
ATOM 2386 C C . ALA B 1 119 ? 4.23 24.375 10.258 1 95.5 119 ALA B C 1
ATOM 2388 O O . ALA B 1 119 ? 4.328 25.281 9.43 1 95.5 119 ALA B O 1
ATOM 2389 N N . PHE B 1 120 ? 5.254 23.828 10.852 1 95.69 120 PHE B N 1
ATOM 2390 C CA . PHE B 1 120 ? 6.617 24.25 10.547 1 95.69 120 PHE B CA 1
ATOM 2391 C C . PHE B 1 120 ? 6.938 24.016 9.078 1 95.69 120 PHE B C 1
ATOM 2393 O O . PHE B 1 120 ? 7.477 24.906 8.406 1 95.69 120 PHE B O 1
ATOM 2400 N N . ILE B 1 121 ? 6.594 22.828 8.555 1 97 121 ILE B N 1
ATOM 2401 C CA . ILE B 1 121 ? 6.867 22.469 7.164 1 97 121 ILE B CA 1
ATOM 2402 C C . ILE B 1 121 ? 6.109 23.422 6.234 1 97 121 ILE B C 1
ATOM 2404 O O . ILE B 1 121 ? 6.668 23.922 5.258 1 97 121 ILE B O 1
ATOM 2408 N N . ILE B 1 122 ? 4.859 23.703 6.57 1 97.25 122 ILE B N 1
ATOM 2409 C CA . ILE B 1 122 ? 4.023 24.578 5.75 1 97.25 122 ILE B CA 1
ATOM 2410 C C . ILE B 1 122 ? 4.566 26 5.789 1 97.25 122 ILE B C 1
ATOM 2412 O O . ILE B 1 122 ? 4.523 26.719 4.785 1 97.25 122 ILE B O 1
ATOM 2416 N N . GLU B 1 123 ? 5.027 26.391 6.93 1 95.62 123 GLU B N 1
ATOM 2417 C CA . GLU B 1 123 ? 5.633 27.719 7.027 1 95.62 123 GLU B CA 1
ATOM 2418 C C . GLU B 1 123 ? 6.789 27.875 6.043 1 95.62 123 GLU B C 1
ATOM 2420 O O . GLU B 1 123 ? 6.965 28.938 5.438 1 95.62 123 GLU B O 1
ATOM 2425 N N . GLN B 1 124 ? 7.586 26.844 5.906 1 96.06 124 GLN B N 1
ATOM 2426 C CA . GLN B 1 124 ? 8.734 26.844 5.004 1 96.06 124 GLN B CA 1
ATOM 2427 C C . GLN B 1 124 ? 8.297 26.641 3.557 1 96.06 124 GLN B C 1
ATOM 2429 O O . GLN B 1 124 ? 9.062 26.906 2.627 1 96.06 124 GLN B O 1
ATOM 2434 N N . ASN B 1 125 ? 7.109 26.094 3.357 1 98.06 125 ASN B N 1
ATOM 2435 C CA . ASN B 1 125 ? 6.504 25.812 2.059 1 98.06 125 ASN B CA 1
ATOM 2436 C C . ASN B 1 125 ? 5.078 26.359 1.977 1 98.06 125 ASN B C 1
ATOM 2438 O O . ASN B 1 125 ? 4.117 25.594 2.043 1 98.06 125 ASN B O 1
ATOM 2442 N N . PRO B 1 126 ? 4.902 27.594 1.724 1 96.75 126 PRO B N 1
ATOM 2443 C CA . PRO B 1 126 ? 3.613 28.25 1.934 1 96.75 126 PRO B CA 1
ATOM 2444 C C . PRO B 1 126 ? 2.52 27.719 1.012 1 96.75 126 PRO B C 1
ATOM 2446 O O . PRO B 1 126 ? 1.332 27.906 1.275 1 96.75 126 PRO B O 1
ATOM 2449 N N . THR B 1 127 ? 2.846 27.078 -0.083 1 97.44 127 THR B N 1
ATOM 2450 C CA . THR B 1 127 ? 1.841 26.547 -1.004 1 97.44 127 THR B CA 1
ATOM 2451 C C . THR B 1 127 ? 1.567 25.078 -0.728 1 97.44 127 THR B C 1
ATOM 2453 O O . THR B 1 127 ? 0.728 24.469 -1.389 1 97.44 127 THR B O 1
ATOM 2456 N N . ALA B 1 128 ? 2.227 24.516 0.258 1 98.38 128 ALA B N 1
ATOM 2457 C CA . ALA B 1 128 ? 2.076 23.094 0.559 1 98.38 128 ALA B CA 1
ATOM 2458 C C . ALA B 1 128 ? 0.696 22.812 1.143 1 98.38 128 ALA B C 1
ATOM 2460 O O . ALA B 1 128 ? 0.125 23.641 1.852 1 98.38 128 ALA B O 1
ATOM 2461 N N . GLU B 1 129 ? 0.192 21.688 0.792 1 98.5 129 GLU B N 1
ATOM 2462 C CA . GLU B 1 129 ? -1.041 21.172 1.38 1 98.5 129 GLU B CA 1
ATOM 2463 C C . GLU B 1 129 ? -0.777 19.906 2.199 1 98.5 129 GLU B C 1
ATOM 2465 O O . GLU B 1 129 ? 0.083 19.094 1.845 1 98.5 129 GLU B O 1
ATOM 2470 N N . PHE B 1 130 ? -1.519 19.812 3.26 1 98.38 130 PHE B N 1
ATOM 2471 C CA . PHE B 1 130 ? -1.493 18.625 4.109 1 98.38 130 PHE B CA 1
ATOM 2472 C C . PHE B 1 130 ? -2.762 17.797 3.928 1 98.38 130 PHE B C 1
ATOM 2474 O O . PHE B 1 130 ? -3.857 18.25 4.266 1 98.38 130 PHE B O 1
ATOM 2481 N N . TRP B 1 131 ? -2.641 16.578 3.299 1 98.25 131 TRP B N 1
ATOM 2482 C CA . TRP B 1 131 ? -3.721 15.625 3.104 1 98.25 131 TRP B CA 1
ATOM 2483 C C . TRP B 1 131 ? -3.676 14.531 4.164 1 98.25 131 TRP B C 1
ATOM 2485 O O . TRP B 1 131 ? -2.713 13.758 4.23 1 98.25 131 TRP B O 1
ATOM 2495 N N . CYS B 1 132 ? -4.734 14.477 5.02 1 95.62 132 CYS B N 1
ATOM 2496 C CA . CYS B 1 132 ? -4.656 13.508 6.102 1 95.62 132 CYS B CA 1
ATOM 2497 C C . CYS B 1 132 ? -6 12.82 6.32 1 95.62 132 CYS B C 1
ATOM 2499 O O . CYS B 1 132 ? -7.051 13.43 6.105 1 95.62 132 CYS B O 1
ATOM 2501 N N . THR B 1 133 ? -5.922 11.492 6.617 1 91.44 133 THR B N 1
ATOM 2502 C CA . THR B 1 133 ? -7.082 10.703 7.008 1 91.44 133 THR B CA 1
ATOM 2503 C C . THR B 1 133 ? -6.891 10.109 8.398 1 91.44 133 THR B C 1
ATOM 2505 O O . THR B 1 133 ? -5.766 9.797 8.797 1 91.44 133 THR B O 1
ATOM 2508 N N . TYR B 1 134 ? -7.953 10.07 9.133 1 85 134 TYR B N 1
ATOM 2509 C CA . TYR B 1 134 ? -7.914 9.352 10.406 1 85 134 TYR B CA 1
ATOM 2510 C C . TYR B 1 134 ? -9.305 8.898 10.82 1 85 134 TYR B C 1
ATOM 2512 O O . TYR B 1 134 ? -10.312 9.438 10.352 1 85 134 TYR B O 1
ATOM 2520 N N . GLN B 1 135 ? -9.258 7.875 11.594 1 77.62 135 GLN B N 1
ATOM 2521 C CA . GLN B 1 135 ? -10.5 7.359 12.156 1 77.62 135 GLN B CA 1
ATOM 2522 C C . GLN B 1 135 ? -10.859 8.086 13.453 1 77.62 135 GLN B C 1
ATOM 2524 O O . GLN B 1 135 ? -10.016 8.234 14.344 1 77.62 135 GLN B O 1
ATOM 2529 N N . GLU B 1 136 ? -12.078 8.578 13.461 1 74.88 136 GLU B N 1
ATOM 2530 C CA . GLU B 1 136 ? -12.562 9.227 14.672 1 74.88 136 GLU B CA 1
ATOM 2531 C C . GLU B 1 136 ? -12.789 8.211 15.789 1 74.88 136 GLU B C 1
ATOM 2533 O O . GLU B 1 136 ? -13.633 7.316 15.664 1 74.88 136 GLU B O 1
ATOM 2538 N N . ARG B 1 137 ? -12.023 8.125 16.797 1 67.69 137 ARG B N 1
ATOM 2539 C CA . ARG B 1 137 ? -12.164 7.148 17.875 1 67.69 137 ARG B CA 1
ATOM 2540 C C . ARG B 1 137 ? -12.734 7.801 19.125 1 67.69 137 ARG B C 1
ATOM 2542 O O . ARG B 1 137 ? -13.227 7.109 20.031 1 67.69 137 ARG B O 1
ATOM 2549 N N . SER B 1 138 ? -12.484 9.078 19.359 1 60.84 138 SER B N 1
ATOM 2550 C CA . SER B 1 138 ? -13.102 9.742 20.5 1 60.84 138 SER B CA 1
ATOM 2551 C C . SER B 1 138 ? -13.664 11.109 20.109 1 60.84 138 SER B C 1
ATOM 2553 O O . SER B 1 138 ? -13.164 11.742 19.172 1 60.84 138 SER B O 1
ATOM 2555 N N . SER B 1 139 ? -14.93 11.383 20.406 1 55.06 139 SER B N 1
ATOM 2556 C CA . SER B 1 139 ? -15.688 12.609 20.172 1 55.06 139 SER B CA 1
ATOM 2557 C C . SER B 1 139 ? -14.922 13.828 20.672 1 55.06 139 SER B C 1
ATOM 2559 O O . SER B 1 139 ? -15.25 14.961 20.312 1 55.06 139 SER B O 1
ATOM 2561 N N . ASP B 1 140 ? -14.008 13.648 21.531 1 52.81 140 ASP B N 1
ATOM 2562 C CA . ASP B 1 140 ? -13.609 14.82 22.312 1 52.81 140 ASP B CA 1
ATOM 2563 C C . ASP B 1 140 ? -12.609 15.68 21.547 1 52.81 140 ASP B C 1
ATOM 2565 O O . ASP B 1 140 ? -12.609 16.906 21.672 1 52.81 140 ASP B O 1
ATOM 2569 N N . ARG B 1 141 ? -11.711 15.031 20.844 1 58.84 141 ARG B N 1
ATOM 2570 C CA . ARG B 1 141 ? -10.688 15.977 20.406 1 58.84 141 ARG B CA 1
ATOM 2571 C C . ARG B 1 141 ? -10.75 16.188 18.891 1 58.84 141 ARG B C 1
ATOM 2573 O O . ARG B 1 141 ? -10.828 15.219 18.141 1 58.84 141 ARG B O 1
ATOM 2580 N N . ASN B 1 142 ? -11.125 17.469 18.594 1 66 142 ASN B N 1
ATOM 2581 C CA . ASN B 1 142 ? -11.219 18 17.25 1 66 142 ASN B CA 1
ATOM 2582 C C . ASN B 1 142 ? -9.883 18.594 16.781 1 66 142 ASN B C 1
ATOM 2584 O O . ASN B 1 142 ? -9.391 19.547 17.375 1 66 142 ASN B O 1
ATOM 2588 N N . ILE B 1 143 ? -9.172 18.031 15.922 1 78.94 143 ILE B N 1
ATOM 2589 C CA . ILE B 1 143 ? -7.891 18.5 15.406 1 78.94 143 ILE B CA 1
ATOM 2590 C C . ILE B 1 143 ? -8.031 19.922 14.891 1 78.94 143 ILE B C 1
ATOM 2592 O O . ILE B 1 143 ? -7.039 20.656 14.789 1 78.94 143 ILE B O 1
ATOM 2596 N N . GLU B 1 144 ? -9.258 20.391 14.703 1 80.12 144 GLU B N 1
ATOM 2597 C CA . GLU B 1 144 ? -9.492 21.703 14.117 1 80.12 144 GLU B CA 1
ATOM 2598 C C . GLU B 1 144 ? -9.023 22.812 15.055 1 80.12 144 GLU B C 1
ATOM 2600 O O . GLU B 1 144 ? -8.484 23.828 14.602 1 80.12 144 GLU B O 1
ATOM 2605 N N . PHE B 1 145 ? -9.25 22.641 16.344 1 82.06 145 PHE B N 1
ATOM 2606 C CA . PHE B 1 145 ? -8.844 23.641 17.312 1 82.06 145 PHE B CA 1
ATOM 2607 C C . PHE B 1 145 ? -7.332 23.828 17.297 1 82.06 145 PHE B C 1
ATOM 2609 O O . PHE B 1 145 ? -6.844 24.969 17.297 1 82.06 145 PHE B O 1
ATOM 2616 N N . LEU B 1 146 ? -6.594 22.75 17.25 1 86.06 146 LEU B N 1
ATOM 2617 C CA . LEU B 1 146 ? -5.137 22.797 17.219 1 86.06 146 LEU B CA 1
ATOM 2618 C C . LEU B 1 146 ? -4.637 23.469 15.953 1 86.06 146 LEU B C 1
ATOM 2620 O O . LEU B 1 146 ? -3.686 24.25 15.992 1 86.06 146 LEU B O 1
ATOM 2624 N N . LEU B 1 147 ? -5.285 23.281 14.875 1 90.5 147 LEU B N 1
ATOM 2625 C CA . LEU B 1 147 ? -4.891 23.844 13.586 1 90.5 147 LEU B CA 1
ATOM 2626 C C . LEU B 1 147 ? -5.02 25.375 13.602 1 90.5 147 LEU B C 1
ATOM 2628 O O . LEU B 1 147 ? -4.168 26.078 13.062 1 90.5 147 LEU B O 1
ATOM 2632 N N . ASN B 1 148 ? -6.066 25.812 14.188 1 89.25 148 ASN B N 1
ATOM 2633 C CA . ASN B 1 148 ? -6.316 27.25 14.258 1 89.25 148 ASN B CA 1
ATOM 2634 C C . ASN B 1 148 ? -5.199 27.969 14.992 1 89.25 148 ASN B C 1
ATOM 2636 O O . ASN B 1 148 ? -4.852 29.094 14.641 1 89.25 148 ASN B O 1
ATOM 2640 N N . GLN B 1 149 ? -4.684 27.375 15.961 1 90.44 149 GLN B N 1
ATOM 2641 C CA . GLN B 1 149 ? -3.605 27.969 16.75 1 90.44 149 GLN B CA 1
ATOM 2642 C C . GLN B 1 149 ? -2.363 28.203 15.891 1 90.44 149 GLN B C 1
ATOM 2644 O O . GLN B 1 149 ? -1.544 29.062 16.203 1 90.44 149 GLN B O 1
ATOM 2649 N N . TRP B 1 150 ? -2.229 27.594 14.734 1 91.5 150 TRP B N 1
ATOM 2650 C CA . TRP B 1 150 ? -1.04 27.672 13.891 1 91.5 150 TRP B CA 1
ATOM 2651 C C . TRP B 1 150 ? -1.374 28.297 12.539 1 91.5 150 TRP B C 1
ATOM 2653 O O . TRP B 1 150 ? -0.639 28.109 11.562 1 91.5 150 TRP B O 1
ATOM 2663 N N . ASP B 1 151 ? -2.488 28.969 12.43 1 92.94 151 ASP B N 1
ATOM 2664 C CA . ASP B 1 151 ? -2.938 29.672 11.234 1 92.94 151 ASP B CA 1
ATOM 2665 C C . ASP B 1 151 ? -3.113 28.703 10.062 1 92.94 151 ASP B C 1
ATOM 2667 O O . ASP B 1 151 ? -2.688 29 8.938 1 92.94 151 ASP B O 1
ATOM 2671 N N . LEU B 1 152 ? -3.555 27.562 10.406 1 95.69 152 LEU B N 1
ATOM 2672 C CA . LEU B 1 152 ? -3.906 26.562 9.398 1 95.69 152 LEU B CA 1
ATOM 2673 C C . LEU B 1 152 ? -5.418 26.453 9.258 1 95.69 152 LEU B C 1
ATOM 2675 O O . LEU B 1 152 ? -6.152 26.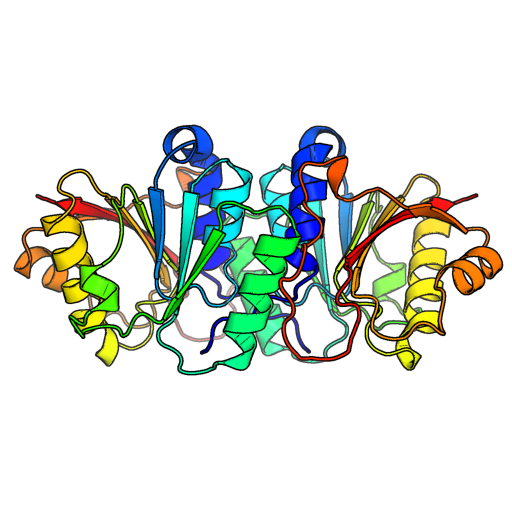609 10.234 1 95.69 152 LEU B O 1
ATOM 2679 N N . VAL B 1 153 ? -5.852 26.25 8.055 1 95 153 VAL B N 1
ATOM 2680 C CA . VAL B 1 153 ? -7.27 26.047 7.785 1 95 153 VAL B CA 1
ATOM 2681 C C . VAL B 1 153 ? -7.496 24.609 7.293 1 95 153 VAL B C 1
ATOM 2683 O O . VAL B 1 153 ? -6.656 24.047 6.586 1 95 153 VAL B O 1
ATOM 2686 N N . CYS B 1 154 ? -8.594 24.109 7.723 1 93.19 154 CYS B N 1
ATOM 2687 C CA . CYS B 1 154 ? -8.906 22.719 7.449 1 93.19 154 CYS B CA 1
ATOM 2688 C C . CYS B 1 154 ? -10.195 22.594 6.641 1 93.19 154 CYS B C 1
ATOM 2690 O O . CYS B 1 154 ? -11.203 23.219 6.973 1 93.19 154 CYS B O 1
ATOM 2692 N N . GLU B 1 155 ? -10.156 21.891 5.555 1 94.06 155 GLU B N 1
ATOM 2693 C CA . GLU B 1 155 ? -11.32 21.516 4.758 1 94.06 155 GLU B CA 1
ATOM 2694 C C . GLU B 1 155 ? -11.609 20.016 4.883 1 94.06 155 GLU B C 1
ATOM 2696 O O . GLU B 1 155 ? -10.734 19.188 4.609 1 94.06 155 GLU B O 1
ATOM 2701 N N . GLN B 1 156 ? -12.797 19.734 5.375 1 91.81 156 GLN B N 1
ATOM 2702 C CA . GLN B 1 156 ? -13.219 18.344 5.383 1 91.81 156 GLN B CA 1
ATOM 2703 C C . GLN B 1 156 ? -13.719 17.906 4.008 1 91.81 156 GLN B C 1
ATOM 2705 O O . GLN B 1 156 ? -14.586 18.562 3.426 1 91.81 156 GLN B O 1
ATOM 2710 N N . ILE B 1 157 ? -13.203 16.875 3.482 1 92.75 157 ILE B N 1
ATOM 2711 C CA . ILE B 1 157 ? -13.594 16.359 2.172 1 92.75 157 ILE B CA 1
ATOM 2712 C C . ILE B 1 157 ? -14.516 15.156 2.336 1 92.75 157 ILE B C 1
ATOM 2714 O O . ILE B 1 157 ? -14.109 14.133 2.885 1 92.75 157 ILE B O 1
ATOM 2718 N N . PRO B 1 158 ? -15.727 15.297 1.861 1 88.69 158 PRO B N 1
ATOM 2719 C CA . PRO B 1 158 ? -16.609 14.133 1.946 1 88.69 158 PRO B CA 1
ATOM 2720 C C . PRO B 1 158 ? -16.062 12.914 1.196 1 88.69 158 PRO B C 1
ATOM 2722 O O . PRO B 1 158 ? -15.609 13.047 0.057 1 88.69 158 PRO B O 1
ATOM 2725 N N . LEU B 1 159 ? -16.109 11.812 1.864 1 85.06 159 LEU B N 1
ATOM 2726 C CA . LEU B 1 159 ? -15.586 10.594 1.268 1 85.06 159 LEU B CA 1
ATOM 2727 C C . LEU B 1 159 ? -16.281 10.273 -0.049 1 85.06 159 LEU B C 1
ATOM 2729 O O . LEU B 1 159 ? -15.664 9.789 -0.992 1 85.06 159 LEU B O 1
ATOM 2733 N N . SER B 1 160 ? -17.562 10.562 -0.138 1 82.94 160 SER B N 1
ATOM 2734 C CA . SER B 1 160 ? -18.359 10.297 -1.324 1 82.94 160 SER B CA 1
ATOM 2735 C C . SER B 1 160 ? -17.875 11.094 -2.521 1 82.94 160 SER B C 1
ATOM 2737 O O . SER B 1 160 ? -18.109 10.727 -3.672 1 82.94 160 SER B O 1
ATOM 2739 N N . SER B 1 161 ? -17.109 12.148 -2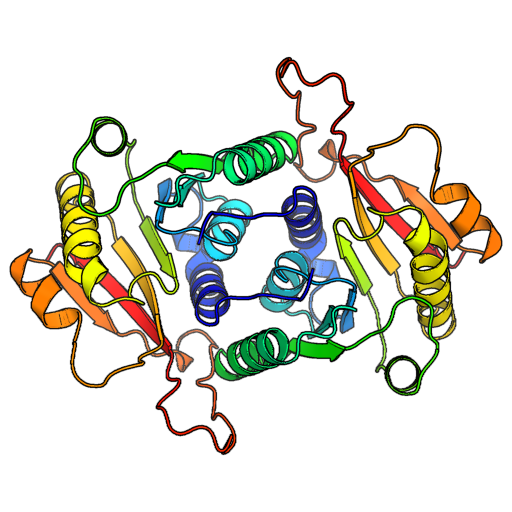.25 1 85.81 161 SER B N 1
ATOM 2740 C CA . SER B 1 161 ? -16.672 13.031 -3.322 1 85.81 161 SER B CA 1
ATOM 2741 C C . SER B 1 161 ? -15.531 12.414 -4.125 1 85.81 161 SER B C 1
ATOM 2743 O O . SER B 1 161 ? -15.203 12.891 -5.211 1 85.81 161 SER B O 1
ATOM 2745 N N . PHE B 1 162 ? -15 11.336 -3.686 1 81.88 162 PHE B N 1
ATOM 2746 C CA . PHE B 1 162 ? -13.922 10.688 -4.422 1 81.88 162 PHE B CA 1
ATOM 2747 C C . PHE B 1 162 ? -14.086 9.172 -4.391 1 81.88 162 PHE B C 1
ATOM 2749 O O . PHE B 1 162 ? -13.102 8.438 -4.32 1 81.88 162 PHE B O 1
ATOM 2756 N N . ASP B 1 163 ? -15.344 8.805 -4.484 1 69.44 163 ASP B N 1
ATOM 2757 C CA . ASP B 1 163 ? -15.773 7.426 -4.664 1 69.44 163 ASP B CA 1
ATOM 2758 C C . ASP B 1 163 ? -15.336 6.555 -3.49 1 69.44 163 ASP B C 1
ATOM 2760 O O . ASP B 1 163 ? -15.008 5.379 -3.67 1 69.44 163 ASP B O 1
ATOM 2764 N N . ALA B 1 164 ? -15.031 7.293 -2.402 1 66.12 164 ALA B N 1
ATOM 2765 C CA . ALA B 1 164 ? -14.828 6.539 -1.17 1 66.12 164 ALA B CA 1
ATOM 2766 C C . ALA B 1 164 ? -16.125 6.449 -0.366 1 66.12 164 ALA B C 1
ATOM 2768 O O . ALA B 1 164 ? -16.969 7.348 -0.438 1 66.12 164 ALA B O 1
ATOM 2769 N N . ALA B 1 165 ? -16.719 5.23 -0.183 1 55.97 165 ALA B N 1
ATOM 2770 C CA . ALA B 1 165 ? -17.969 5.152 0.558 1 55.97 165 ALA B CA 1
ATOM 2771 C C . ALA B 1 165 ? -17.719 4.957 2.051 1 55.97 165 ALA B C 1
ATOM 2773 O O . ALA B 1 165 ? -16.688 4.391 2.443 1 55.97 165 ALA B O 1
ATOM 2774 N N . SER B 1 166 ? -18.438 5.797 2.873 1 47.28 166 SER B N 1
ATOM 2775 C CA . SER B 1 166 ? -18.406 5.57 4.316 1 47.28 166 SER B CA 1
ATOM 2776 C C . SER B 1 166 ? -18.891 4.164 4.66 1 47.28 166 SER B C 1
ATOM 2778 O O . SER B 1 166 ? -19.844 3.66 4.051 1 47.28 166 SER B O 1
ATOM 2780 N N . PRO B 1 167 ? -18.031 3.393 5.352 1 44.03 167 PRO B N 1
ATOM 2781 C CA . PRO B 1 167 ? -18.562 2.094 5.75 1 44.03 167 PRO B CA 1
ATOM 2782 C C . PRO B 1 167 ? -19.969 2.199 6.34 1 44.03 167 PRO B C 1
ATOM 2784 O O . PRO B 1 167 ? -20.266 3.127 7.102 1 44.03 167 PRO B O 1
ATOM 2787 N N . ASN B 1 168 ? -21.016 2.219 5.57 1 39.25 168 ASN B N 1
ATOM 2788 C CA . ASN B 1 168 ? -22.078 1.796 6.469 1 39.25 168 ASN B CA 1
ATOM 2789 C C . ASN B 1 168 ? -21.688 0.559 7.27 1 39.25 168 ASN B C 1
ATOM 2791 O O . ASN B 1 168 ? -21.531 -0.526 6.707 1 39.25 168 ASN B O 1
ATOM 2795 N N . ILE B 1 169 ? -20.703 0.702 8.078 1 36.03 169 ILE B N 1
ATOM 2796 C CA . ILE B 1 169 ? -20.406 -0.46 8.906 1 36.03 169 ILE B CA 1
ATOM 2797 C C . ILE B 1 169 ? -21.703 -1.203 9.234 1 36.03 169 ILE B C 1
ATOM 2799 O O . ILE B 1 169 ? -22.609 -0.643 9.859 1 36.03 169 ILE B O 1
ATOM 2803 N N . ALA B 1 170 ? -22.125 -2.174 8.633 1 33.69 170 ALA B N 1
ATOM 2804 C CA . ALA B 1 170 ? -23.078 -3.037 9.32 1 33.69 170 ALA B CA 1
ATOM 28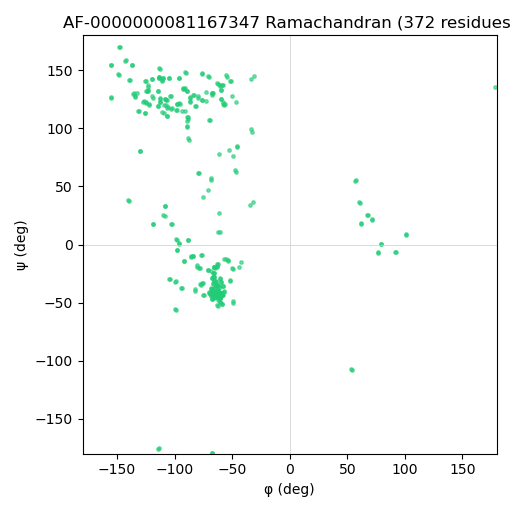05 C C . ALA B 1 170 ? -22.828 -3.049 10.82 1 33.69 170 ALA B C 1
ATOM 2807 O O . ALA B 1 170 ? -21.703 -2.789 11.273 1 33.69 170 ALA B O 1
ATOM 2808 N N . GLU B 1 171 ? -23.844 -3.139 11.688 1 33.03 171 GLU B N 1
ATOM 2809 C CA . GLU B 1 171 ? -23.906 -3.248 13.141 1 33.03 171 GLU B CA 1
ATOM 2810 C C . GLU B 1 171 ? -22.734 -4.059 13.688 1 33.03 171 GLU B C 1
ATOM 2812 O O . GLU B 1 171 ? -22.812 -5.285 13.781 1 33.03 171 GLU B O 1
ATOM 2817 N N . SER B 1 172 ? -21.625 -4.035 13.188 1 35 172 SER B N 1
ATOM 2818 C CA . SER B 1 172 ? -20.812 -4.797 14.125 1 35 172 SER B CA 1
ATOM 2819 C C . SER B 1 172 ? -21.062 -4.355 15.562 1 35 172 SER B C 1
ATOM 2821 O O . SER B 1 172 ? -21.344 -3.184 15.812 1 35 172 SER B O 1
ATOM 2823 N N . ASP B 1 173 ? -21.4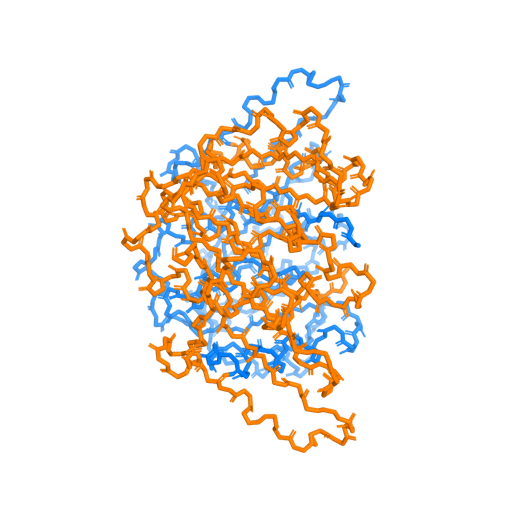06 -5.18 16.266 1 38.41 173 ASP B N 1
ATOM 2824 C CA . ASP B 1 173 ? -21.672 -5.023 17.703 1 38.41 173 ASP B CA 1
ATOM 2825 C C . ASP B 1 173 ? -20.594 -4.156 18.359 1 38.41 173 ASP B C 1
ATOM 2827 O O . ASP B 1 173 ? -20.531 -4.078 19.594 1 38.41 173 ASP B O 1
ATOM 2831 N N . LEU B 1 174 ? -19.438 -3.912 17.703 1 35.5 174 LEU B N 1
ATOM 2832 C CA . LEU B 1 174 ? -18.578 -3.178 18.625 1 35.5 174 LEU B CA 1
ATOM 2833 C C . LEU B 1 174 ? -19.062 -1.743 18.797 1 35.5 174 LEU B C 1
ATOM 2835 O O . LEU B 1 174 ? -19.469 -1.102 17.828 1 35.5 174 LEU B O 1
ATOM 2839 N N . PRO B 1 175 ? -19.203 -1.224 19.828 1 37.34 175 PRO B N 1
ATOM 2840 C CA . PRO B 1 175 ? -19.484 0.085 20.422 1 37.34 175 PRO B CA 1
ATOM 2841 C C . PRO B 1 175 ? -18.422 1.13 20.094 1 37.34 175 PRO B C 1
ATOM 2843 O O . PRO B 1 175 ? -17.25 0.929 20.391 1 37.34 175 PRO B O 1
ATOM 2846 N N . GLY B 1 176 ? -18.312 1.845 18.781 1 44.09 176 GLY B N 1
ATOM 2847 C CA . GLY B 1 176 ? -17.625 3.098 18.5 1 44.09 176 GLY B CA 1
ATOM 2848 C C . GLY B 1 176 ? -17.688 3.504 17.047 1 44.09 176 GLY B C 1
ATOM 2849 O O . GLY B 1 176 ? -17.969 2.674 16.172 1 44.09 176 GLY B O 1
ATOM 2850 N N . ASP B 1 177 ? -17.969 4.762 16.828 1 49.88 177 ASP B N 1
ATOM 2851 C CA . ASP B 1 177 ? -18.094 5.5 15.57 1 49.88 177 ASP B CA 1
ATOM 2852 C C . ASP B 1 177 ? -16.859 5.316 14.688 1 49.88 177 ASP B C 1
ATOM 2854 O O . ASP B 1 177 ? -15.742 5.625 15.109 1 49.88 177 ASP B O 1
ATOM 2858 N N . HIS B 1 178 ? -16.641 4.305 13.938 1 65.19 178 HIS B N 1
ATOM 2859 C CA . HIS B 1 178 ? -15.516 3.93 13.086 1 65.19 178 HIS B CA 1
ATOM 2860 C C . HIS B 1 178 ? -15.5 4.754 11.805 1 65.19 178 HIS B C 1
ATOM 2862 O O . HIS B 1 178 ? -15.117 4.254 10.742 1 65.19 178 HIS B O 1
ATOM 2868 N N . THR B 1 179 ? -15.82 6.094 12.031 1 74.25 179 THR B N 1
ATOM 2869 C CA . THR B 1 179 ? -15.875 6.961 10.859 1 74.25 179 THR B CA 1
ATOM 2870 C C . THR B 1 179 ? -14.484 7.453 10.477 1 74.25 179 THR B C 1
ATOM 2872 O O . THR B 1 179 ? -13.703 7.852 11.344 1 74.25 179 THR B O 1
ATOM 2875 N N . ILE B 1 180 ? -14.133 7.297 9.258 1 83.06 180 ILE B N 1
ATOM 2876 C CA . ILE B 1 180 ? -12.875 7.82 8.734 1 83.06 180 ILE B CA 1
ATOM 2877 C C . ILE B 1 180 ? -13.102 9.219 8.148 1 83.06 180 ILE B C 1
ATOM 2879 O O . ILE B 1 180 ? -14.109 9.453 7.473 1 83.06 180 ILE B O 1
ATOM 2883 N N . HIS B 1 181 ? -12.227 10.156 8.477 1 86.06 181 HIS B N 1
ATOM 2884 C CA . HIS B 1 181 ? -12.281 11.523 7.973 1 86.06 181 HIS B CA 1
ATOM 2885 C C . HIS B 1 181 ? -11.125 11.797 7.016 1 86.06 181 HIS B C 1
ATOM 2887 O O . HIS B 1 181 ? -10.008 11.336 7.234 1 86.06 181 HIS B O 1
ATOM 2893 N N . MET B 1 182 ? -11.422 12.523 5.992 1 91.81 182 MET B N 1
ATOM 2894 C CA . MET B 1 182 ? -10.422 13.062 5.07 1 91.81 182 MET B CA 1
ATOM 2895 C C . MET B 1 182 ? -10.352 14.578 5.18 1 91.81 182 MET B C 1
ATOM 2897 O O . MET B 1 182 ? -11.367 15.266 5.047 1 91.81 182 MET B O 1
ATOM 2901 N N . TYR B 1 183 ? -9.102 15.094 5.438 1 93.94 183 TYR B N 1
ATOM 2902 C CA . TYR B 1 183 ? -8.914 16.531 5.559 1 93.94 183 TYR B CA 1
ATOM 2903 C C . TYR B 1 183 ? -7.836 17.031 4.598 1 93.94 183 TYR B C 1
ATOM 2905 O O . TYR B 1 183 ? -6.84 16.344 4.363 1 93.94 183 TYR B O 1
ATOM 2913 N N . LYS B 1 184 ? -8.102 18.109 4.074 1 96.81 184 LYS B N 1
ATOM 2914 C CA . LYS B 1 184 ? -7.078 18.938 3.432 1 96.81 184 LYS B CA 1
ATOM 2915 C C . LYS B 1 184 ? -6.773 20.188 4.266 1 96.81 184 LYS B C 1
ATOM 2917 O O . LYS B 1 184 ? -7.68 20.953 4.605 1 96.81 184 LYS B O 1
ATOM 2922 N N . ILE B 1 185 ? -5.508 20.375 4.594 1 97 185 ILE B N 1
ATOM 2923 C CA . ILE B 1 185 ? -5.09 21.469 5.465 1 97 185 ILE B CA 1
ATOM 2924 C C . ILE B 1 185 ? -4.051 22.328 4.754 1 97 185 ILE B C 1
ATOM 2926 O O . ILE B 1 185 ? -3.166 21.812 4.07 1 97 185 ILE B O 1
ATOM 2930 N N . LYS B 1 186 ? -4.168 23.562 4.859 1 97.25 186 LYS B N 1
ATOM 2931 C CA . LYS B 1 186 ? -3.238 24.5 4.246 1 97.25 186 LYS B CA 1
ATOM 2932 C C . LYS B 1 186 ? -3.111 25.766 5.082 1 97.25 186 LYS B C 1
ATOM 2934 O O . LYS B 1 186 ? -3.822 25.938 6.074 1 97.25 186 LYS B O 1
ATOM 2939 N N . ARG B 1 187 ? -2.158 26.5 4.672 1 95.75 187 ARG B N 1
ATOM 2940 C CA . ARG B 1 187 ? -1.991 27.797 5.316 1 95.75 187 ARG B CA 1
ATOM 2941 C C . ARG B 1 187 ? -3.215 28.688 5.094 1 95.75 187 ARG B C 1
ATOM 2943 O O . ARG B 1 187 ? -3.797 28.688 4.008 1 95.75 187 ARG B O 1
ATOM 2950 N N . ARG B 1 188 ? -3.59 29.375 6.199 1 91.38 188 ARG B N 1
ATOM 2951 C CA . ARG B 1 188 ? -4.707 30.312 6.094 1 91.38 188 ARG B CA 1
ATOM 2952 C C . ARG B 1 188 ? -4.375 31.469 5.148 1 91.38 188 ARG B C 1
ATOM 2954 O O . ARG B 1 188 ? -3.264 32 5.184 1 91.38 188 ARG B O 1
#

Solvent-accessible surface area (backbone atoms only — not comparable to full-atom values): 19398 Å² total; per-residue (Å²): 121,45,36,49,43,67,51,27,33,64,41,45,30,40,48,46,58,72,41,33,81,76,34,41,75,29,30,31,35,23,48,47,31,34,63,32,53,39,49,48,53,38,35,75,50,46,16,37,24,35,38,20,20,57,42,82,50,61,68,36,48,52,43,32,35,50,25,31,40,11,30,30,40,65,45,44,44,64,48,73,43,55,72,55,54,90,45,69,60,64,72,62,54,72,82,46,44,36,37,36,33,40,49,60,68,68,51,77,88,45,39,61,25,47,51,52,45,49,44,53,52,32,68,79,22,69,83,21,36,37,42,35,19,26,55,49,82,58,94,77,74,60,69,64,64,64,33,50,78,63,52,34,40,77,44,79,48,63,48,67,78,53,63,17,31,68,43,75,65,68,84,56,83,65,93,66,69,81,47,69,45,41,35,44,31,31,65,104,122,46,36,48,42,68,51,27,33,62,41,44,30,39,47,47,58,75,40,33,81,76,35,41,75,30,32,32,36,24,47,48,30,34,63,31,52,39,50,51,52,40,34,75,49,47,16,37,24,35,38,21,19,56,42,83,50,61,67,36,46,53,44,31,36,51,24,33,41,12,31,29,40,67,45,44,46,67,50,74,44,56,70,56,55,91,44,69,62,66,73,63,53,71,80,47,44,34,37,36,32,41,48,60,69,66,51,76,87,45,41,63,27,46,49,51,45,51,44,53,53,31,69,79,22,70,84,20,34,36,43,36,18,26,55,48,82,58,93,77,74,59,70,63,64,64,33,50,78,63,52,33,39,78,44,78,49,61,48,66,80,53,62,17,32,70,42,76,65,67,83,55,84,66,91,68,65,80,47,70,46,40,34,44,30,31,67,102

InterPro domains:
  IPR019410 Lysine methyltransferase [PF10294] (2-145)
  IPR019410 Lysine methyltransferase [PTHR14614] (2-152)
  IPR029063 S-adenosyl-L-methionine-dependent methyltransferase superfamily [G3DSA:3.40.50.150] (1-187)
  IPR029063 S-adenosyl-L-methionine-dependent methyltransferase superfamily [SSF53335] (5-133)

pLDDT: mean 81.38, std 17.68, range [33.03, 98.81]

Organism: Pinctada imbricata (NCBI:txid66713)

Radius of gyration: 20.53 Å; Cα contacts (8 Å, |Δi|>4): 839; chains: 2; bounding box: 52×61×43 Å

Sequence (376 aa):
MGMYVWPSAPVLAQFIWKRRTQVHGKQILEIGAGTALPGIVAALLGGCVILSDSGSYPQCKANCIETCKANGLTDVQVLHLNWGRIDHTLLSLPKVDIILASDCFYDEKDFEDIVVMVAFIIEQNPTAEFWCTYQERSSDRNIEFLLNQWDLVCEQIPLSSFDAASPNIAESDLPGDHTIHMYKIKRRMGMYVWPSAPVLAQFIWKRRTQVHGKQILEIGAGTALPGIVAALLGGCVILSDSGSYPQCKANCIETCKANGLTDVQVLHLNWGRIDHTLLSLPKVDIILASDCFYDEKDFEDIVVMVAFIIEQNPTAEFWCTYQERSSDRNIEFLLNQWDLVCEQIPLSSFDAASPNIAESDLPGDHTIHMYKIKRR